Protein AF-A0A956I5A6-F1 (afdb_monomer)

pLDDT: mean 81.08, std 16.79, range [45.69, 98.38]

Nearest PDB structures (foldseek):
  6elu-assembly1_A  TM=2.784E-01  e=5.213E+00  Trypanosoma brucei rhodesiense
  7nyw-assembly1_B  TM=1.294E-01  e=2.466E+00  Photorhabdus thracensis

Structure (mmCIF, N/CA/C/O backbone):
data_AF-A0A956I5A6-F1
#
_entry.id   AF-A0A956I5A6-F1
#
loop_
_atom_site.group_PDB
_atom_site.id
_atom_site.type_symbol
_atom_site.label_atom_id
_atom_site.label_alt_id
_atom_site.label_comp_id
_atom_site.label_asym_id
_atom_site.label_entity_id
_atom_site.label_seq_id
_atom_site.pdbx_PDB_ins_code
_atom_site.Cartn_x
_atom_site.Cartn_y
_atom_site.Cartn_z
_atom_site.occupancy
_atom_site.B_iso_or_equiv
_atom_site.auth_seq_id
_atom_site.auth_comp_id
_atom_site.auth_asym_id
_atom_site.auth_atom_id
_atom_site.pdbx_PDB_model_num
ATOM 1 N N . MET A 1 1 ? 46.117 43.405 17.730 1.00 46.88 1 MET A N 1
ATOM 2 C CA . MET A 1 1 ? 46.077 41.932 17.639 1.00 46.88 1 MET A CA 1
ATOM 3 C C . MET A 1 1 ? 44.653 41.502 17.948 1.00 46.88 1 MET A C 1
ATOM 5 O O . MET A 1 1 ? 44.160 41.957 18.973 1.00 46.88 1 MET A O 1
ATOM 9 N N . PRO A 1 2 ? 43.966 40.756 17.070 1.00 48.44 2 PRO A N 1
ATOM 10 C CA . PRO A 1 2 ? 42.603 40.312 17.329 1.00 48.44 2 PRO A CA 1
ATOM 11 C C . PRO A 1 2 ? 42.625 39.075 18.232 1.00 48.44 2 PRO A C 1
ATOM 13 O O . PRO A 1 2 ? 43.304 38.097 17.931 1.00 48.44 2 PRO A O 1
ATOM 16 N N . THR A 1 3 ? 41.911 39.152 19.351 1.00 51.69 3 THR A N 1
ATOM 17 C CA . THR A 1 3 ? 41.614 38.040 20.259 1.00 51.69 3 THR A CA 1
ATOM 18 C C . THR A 1 3 ? 40.666 37.059 19.575 1.00 51.69 3 THR A C 1
ATOM 20 O O . THR A 1 3 ? 39.616 37.464 19.075 1.00 51.69 3 THR A O 1
ATOM 23 N N . ALA A 1 4 ? 41.065 35.787 19.524 1.00 52.62 4 ALA A N 1
ATOM 24 C CA . ALA A 1 4 ? 40.231 34.688 19.052 1.00 52.62 4 ALA A CA 1
ATOM 25 C C . ALA A 1 4 ? 39.002 34.512 19.971 1.00 52.62 4 ALA A C 1
ATOM 27 O O . ALA A 1 4 ? 39.127 34.755 21.174 1.00 52.62 4 ALA A O 1
ATOM 28 N N . PRO A 1 5 ? 37.829 34.136 19.431 1.00 64.06 5 PRO A N 1
ATOM 29 C CA . PRO A 1 5 ? 36.654 33.841 20.240 1.00 64.06 5 PRO A CA 1
ATOM 30 C C . PRO A 1 5 ? 36.866 32.538 21.022 1.00 64.06 5 PRO A C 1
ATOM 32 O O . PRO A 1 5 ? 37.352 31.555 20.470 1.00 64.06 5 PRO A O 1
ATOM 35 N N . GLU A 1 6 ? 36.530 32.575 22.309 1.00 64.06 6 GLU A N 1
ATOM 36 C CA . GLU A 1 6 ? 36.541 31.432 23.221 1.00 64.06 6 GLU A CA 1
ATOM 37 C C . GLU A 1 6 ? 35.471 30.419 22.784 1.00 64.06 6 GLU A C 1
ATOM 39 O O . GLU A 1 6 ? 34.290 30.759 22.678 1.00 64.06 6 GLU A O 1
ATOM 44 N N . ASP A 1 7 ? 35.905 29.190 22.501 1.00 59.56 7 ASP A N 1
ATOM 45 C CA . ASP A 1 7 ? 35.039 28.043 22.250 1.00 59.56 7 ASP A CA 1
ATOM 46 C C . ASP A 1 7 ? 34.296 27.682 23.551 1.00 59.56 7 ASP A C 1
ATOM 48 O O . ASP A 1 7 ? 34.861 27.112 24.484 1.00 59.56 7 ASP A O 1
ATOM 52 N N . ASP A 1 8 ? 33.020 28.068 23.620 1.00 61.75 8 ASP A N 1
ATOM 53 C CA . ASP A 1 8 ? 32.058 27.696 24.664 1.00 61.75 8 ASP A CA 1
ATOM 54 C C . ASP A 1 8 ? 31.702 26.207 24.486 1.00 61.75 8 ASP A C 1
ATOM 56 O O . ASP A 1 8 ? 30.734 25.853 23.804 1.00 61.75 8 ASP A O 1
ATOM 60 N N . GLU A 1 9 ? 32.539 25.325 25.045 1.00 60.94 9 GLU A N 1
ATOM 61 C CA . GLU A 1 9 ? 32.301 23.882 25.176 1.00 60.94 9 GLU A CA 1
ATOM 62 C C . GLU A 1 9 ? 31.070 23.636 26.061 1.00 60.94 9 GLU A C 1
ATOM 64 O O . GLU A 1 9 ? 31.151 23.337 27.252 1.00 60.94 9 GLU A O 1
ATOM 69 N N . ARG A 1 10 ? 29.880 23.766 25.471 1.00 61.09 10 ARG A N 1
ATOM 70 C CA . ARG A 1 10 ? 28.648 23.270 26.080 1.00 61.09 10 ARG A CA 1
ATOM 71 C C . ARG A 1 10 ? 28.694 21.749 26.072 1.00 61.09 10 ARG A C 1
ATOM 73 O O . ARG A 1 10 ? 28.341 21.129 25.070 1.00 61.09 10 ARG A O 1
ATOM 80 N N . GLU A 1 11 ? 29.110 21.171 27.197 1.00 64.50 11 GLU A N 1
ATOM 81 C CA . GLU A 1 11 ? 28.838 19.778 27.553 1.00 64.50 11 GLU A CA 1
ATOM 82 C C . GLU A 1 11 ? 27.346 19.503 27.318 1.00 64.50 11 GLU A C 1
ATOM 84 O O . GLU A 1 11 ? 26.469 19.954 28.061 1.00 64.50 11 GLU A O 1
ATOM 89 N N . LEU A 1 12 ? 27.045 18.804 26.224 1.00 61.81 12 LEU A N 1
ATOM 90 C CA . LEU A 1 12 ? 25.731 18.233 25.992 1.00 61.81 12 LEU A CA 1
ATOM 91 C C . LEU A 1 12 ? 25.553 17.143 27.049 1.00 61.81 12 LEU A C 1
ATOM 93 O O . LEU A 1 12 ? 26.169 16.084 26.974 1.00 61.81 12 LEU A O 1
ATOM 97 N N . ASP A 1 13 ? 24.745 17.444 28.063 1.00 58.72 13 ASP A N 1
ATOM 98 C CA . ASP A 1 13 ? 24.271 16.505 29.080 1.00 58.72 13 ASP A CA 1
ATOM 99 C C . ASP A 1 13 ? 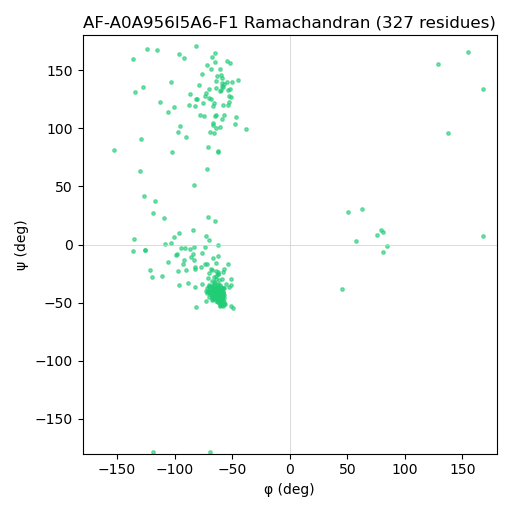23.433 15.400 28.400 1.00 58.72 13 ASP A C 1
ATOM 101 O O . ASP A 1 13 ? 22.201 15.436 28.376 1.00 58.72 13 ASP A O 1
ATOM 105 N N . GLU A 1 14 ? 24.117 14.422 27.795 1.00 66.00 14 GLU A N 1
ATOM 106 C CA . GLU A 1 14 ? 23.555 13.205 27.186 1.00 66.00 14 GLU A CA 1
ATOM 107 C C . GLU A 1 14 ? 23.012 12.215 28.242 1.00 66.00 14 GLU A C 1
ATOM 109 O O . GLU A 1 14 ? 22.559 11.119 27.914 1.00 66.00 14 GLU A O 1
ATOM 114 N N . SER A 1 15 ? 23.029 12.588 29.526 1.00 61.22 15 SER A N 1
ATOM 115 C CA . SER A 1 15 ? 22.773 11.695 30.660 1.00 61.22 15 SER A CA 1
ATOM 116 C C . SER A 1 15 ? 21.370 11.773 31.256 1.00 61.22 15 SER A C 1
ATOM 118 O O . SER A 1 15 ? 21.114 11.094 32.252 1.00 61.22 15 SER A O 1
ATOM 120 N N . ARG A 1 16 ? 20.421 12.522 30.675 1.00 59.50 16 ARG A N 1
ATOM 121 C CA . ARG A 1 16 ? 19.022 12.407 31.120 1.00 59.50 16 ARG A CA 1
ATOM 122 C C . ARG A 1 16 ? 18.427 11.096 30.599 1.00 59.50 16 ARG A C 1
ATOM 124 O O . ARG A 1 16 ? 18.203 10.986 29.393 1.00 59.50 16 ARG A O 1
ATOM 131 N N . PRO A 1 17 ? 18.144 10.100 31.464 1.00 59.88 17 PRO A N 1
ATOM 132 C CA . PRO A 1 17 ? 17.409 8.922 31.038 1.00 59.88 17 PRO A CA 1
ATOM 133 C C . PRO A 1 17 ? 16.073 9.406 30.482 1.00 59.88 17 PRO A C 1
ATOM 135 O O . PRO A 1 17 ? 15.328 10.077 31.194 1.00 59.88 17 PRO A O 1
ATOM 138 N N . ASN A 1 18 ? 15.811 9.112 29.204 1.00 68.00 18 ASN A N 1
ATOM 139 C CA . ASN A 1 18 ? 14.520 9.365 28.574 1.00 68.00 18 ASN A CA 1
ATOM 140 C C . ASN A 1 18 ? 13.437 8.854 29.525 1.00 68.00 18 ASN A C 1
ATOM 142 O O . ASN A 1 18 ? 13.327 7.643 29.743 1.00 68.00 18 ASN A O 1
ATOM 146 N N . GLU A 1 19 ? 12.685 9.777 30.128 1.00 64.94 19 GLU A N 1
ATOM 147 C CA . GLU A 1 19 ? 11.508 9.423 30.907 1.00 64.94 19 GLU A CA 1
ATOM 148 C C . GLU A 1 19 ? 10.642 8.493 30.048 1.00 64.94 19 GLU A C 1
ATOM 150 O O . GLU A 1 19 ? 10.561 8.686 28.828 1.00 64.94 19 GLU A O 1
ATOM 155 N N . PRO A 1 20 ? 10.043 7.446 30.638 1.00 57.81 20 PRO A N 1
ATOM 156 C CA . PRO A 1 20 ? 9.253 6.495 29.878 1.00 57.81 20 PRO A CA 1
ATOM 157 C C . PRO A 1 20 ? 8.114 7.249 29.190 1.00 57.81 20 PRO A C 1
ATOM 159 O O . PRO A 1 20 ? 7.175 7.697 29.845 1.00 57.81 20 PRO A O 1
ATOM 162 N N . SER A 1 21 ? 8.223 7.404 27.866 1.00 79.50 21 SER A N 1
ATOM 163 C CA . SER A 1 21 ? 7.178 7.997 27.037 1.00 79.50 21 SER A CA 1
ATOM 164 C C . SER A 1 21 ? 5.867 7.273 27.325 1.00 79.50 21 SER A C 1
ATOM 166 O O . SER A 1 21 ? 5.860 6.036 27.366 1.00 79.50 21 SER A O 1
ATOM 168 N N . GLU A 1 22 ? 4.778 8.020 27.520 1.00 89.00 22 GLU A N 1
ATOM 169 C CA . GLU A 1 22 ? 3.440 7.448 27.684 1.00 89.00 22 GLU A CA 1
ATOM 170 C C . GLU A 1 22 ? 3.186 6.349 26.633 1.00 89.00 22 GLU A C 1
ATOM 172 O O . GLU A 1 22 ? 3.648 6.463 25.490 1.00 89.00 22 GLU A O 1
ATOM 177 N N . PRO A 1 23 ? 2.499 5.247 26.996 1.00 91.12 23 PRO A N 1
ATOM 178 C CA . PRO A 1 23 ? 2.233 4.184 26.042 1.00 91.12 23 PRO A CA 1
ATOM 179 C C . PRO A 1 23 ? 1.448 4.752 24.849 1.00 91.12 23 PRO A C 1
ATOM 181 O O . PRO A 1 23 ? 0.495 5.507 25.053 1.00 91.12 23 PRO A O 1
ATOM 184 N N . PRO A 1 24 ? 1.805 4.376 23.611 1.00 94.38 24 PRO A N 1
ATOM 185 C CA . PRO A 1 24 ? 1.201 4.966 22.429 1.00 94.38 24 PRO A CA 1
ATOM 186 C C . PRO A 1 24 ? -0.290 4.651 22.357 1.00 94.38 24 PRO A C 1
ATOM 188 O O . PRO A 1 24 ? -0.743 3.535 22.637 1.00 94.38 24 PRO A O 1
ATOM 191 N N . THR A 1 25 ? -1.053 5.645 21.934 1.00 95.56 25 THR A N 1
ATOM 192 C CA . THR A 1 25 ? -2.489 5.553 21.703 1.00 95.56 25 THR A CA 1
ATOM 193 C C . THR A 1 25 ? -2.807 4.644 20.512 1.00 95.56 25 THR A C 1
ATOM 195 O O . THR A 1 25 ? -1.983 4.388 19.633 1.00 95.56 25 THR A O 1
ATOM 198 N N . ALA A 1 26 ? -4.058 4.178 20.434 1.00 95.62 26 ALA A N 1
ATOM 199 C CA . ALA A 1 26 ? -4.528 3.377 19.302 1.00 95.62 26 ALA A CA 1
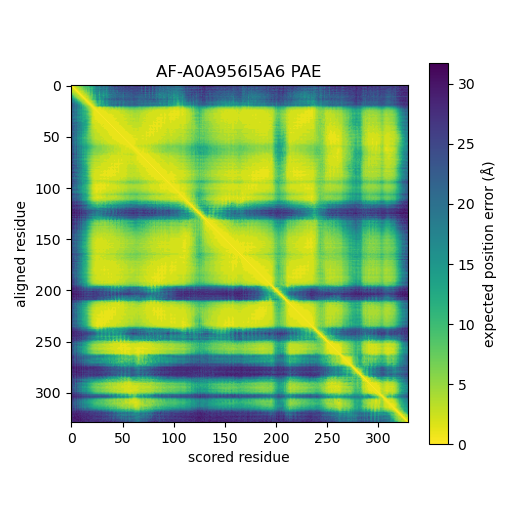ATOM 200 C C . ALA A 1 26 ? -4.360 4.117 17.964 1.00 95.62 26 ALA A C 1
ATOM 202 O O . ALA A 1 26 ? -4.019 3.502 16.956 1.00 95.62 26 ALA A O 1
ATOM 203 N N . LEU A 1 27 ? -4.586 5.435 17.966 1.00 93.94 27 LEU A N 1
ATOM 204 C CA . LEU A 1 27 ? -4.473 6.266 16.774 1.00 93.94 27 LEU A CA 1
ATOM 205 C C . LEU A 1 27 ? -3.023 6.358 16.290 1.00 93.94 27 LEU A C 1
ATOM 207 O O . LEU A 1 27 ? -2.789 6.150 15.106 1.00 93.94 27 LEU A O 1
ATOM 211 N N . GLU A 1 28 ? -2.063 6.588 17.188 1.00 94.31 28 GLU A N 1
ATOM 212 C CA . GLU A 1 28 ? -0.634 6.653 16.840 1.00 94.31 28 GLU A CA 1
ATOM 213 C C . GLU A 1 28 ? -0.124 5.325 16.275 1.00 94.31 28 GLU A C 1
ATOM 215 O O . GLU A 1 28 ? 0.623 5.309 15.297 1.00 94.31 28 GLU A O 1
ATOM 220 N N . LEU A 1 29 ? -0.565 4.197 16.844 1.00 96.50 29 LEU A N 1
ATOM 221 C CA . LEU A 1 29 ? -0.228 2.864 16.337 1.00 96.50 29 LEU A CA 1
ATOM 222 C C . LEU A 1 29 ? -0.746 2.649 14.909 1.00 96.50 29 LEU A C 1
ATOM 224 O O . LEU A 1 29 ? 0.002 2.184 14.050 1.00 96.50 29 LEU A O 1
ATOM 228 N N . ILE A 1 30 ? -2.007 3.013 14.647 1.00 95.88 30 ILE A N 1
ATOM 229 C CA . ILE A 1 30 ? -2.612 2.893 13.313 1.00 95.88 30 ILE A CA 1
ATOM 230 C C . ILE A 1 30 ? -1.928 3.846 12.330 1.00 95.88 30 ILE A C 1
ATOM 232 O O . ILE A 1 30 ? -1.555 3.421 11.243 1.00 95.88 30 ILE A O 1
ATOM 236 N N . GLN A 1 31 ? -1.719 5.108 12.708 1.00 93.88 31 GLN A N 1
ATOM 237 C CA . GLN A 1 31 ? -1.075 6.110 11.856 1.00 93.88 31 GLN A CA 1
ATOM 238 C C . GLN A 1 31 ? 0.348 5.710 11.483 1.00 93.88 31 GLN A C 1
ATOM 240 O O . GLN A 1 31 ? 0.726 5.836 10.323 1.00 93.88 31 GLN A O 1
ATOM 245 N N . ARG A 1 32 ? 1.124 5.174 12.428 1.00 95.31 32 ARG A N 1
ATOM 246 C CA . ARG A 1 32 ? 2.460 4.655 12.131 1.00 95.31 32 ARG A CA 1
ATOM 247 C C . ARG A 1 32 ? 2.410 3.523 11.105 1.00 95.31 32 ARG A C 1
ATOM 249 O O . ARG A 1 32 ? 3.165 3.557 10.140 1.00 95.31 32 ARG A O 1
ATOM 256 N N . ALA A 1 33 ? 1.501 2.563 11.278 1.00 96.50 33 ALA A N 1
ATOM 257 C CA . ALA A 1 33 ? 1.332 1.475 10.317 1.00 96.50 33 ALA A CA 1
ATOM 258 C C . ALA A 1 33 ? 0.898 1.983 8.930 1.00 96.50 33 ALA A C 1
ATOM 260 O O . ALA A 1 33 ? 1.368 1.460 7.922 1.00 96.50 33 ALA A O 1
ATOM 261 N N . GLN A 1 34 ? 0.046 3.014 8.878 1.00 95.00 34 GLN A N 1
ATOM 262 C CA . GLN A 1 34 ? -0.358 3.670 7.631 1.00 95.00 34 GLN A CA 1
ATOM 263 C C . GLN A 1 34 ? 0.819 4.362 6.943 1.00 95.00 34 GLN A C 1
ATOM 265 O O . GLN A 1 34 ? 1.012 4.143 5.758 1.00 95.00 34 GLN A O 1
ATOM 270 N N . LEU A 1 35 ? 1.647 5.114 7.673 1.00 93.81 35 LEU A N 1
ATOM 271 C CA . LEU A 1 35 ? 2.830 5.776 7.107 1.00 93.81 35 LEU A CA 1
ATOM 272 C C . LEU A 1 35 ? 3.824 4.771 6.505 1.00 93.81 35 LEU A C 1
ATOM 274 O O . LEU A 1 35 ? 4.374 5.000 5.429 1.00 93.81 35 LEU A O 1
ATOM 278 N N . GLU A 1 36 ? 4.042 3.642 7.183 1.00 95.38 36 GLU A N 1
ATOM 279 C CA . GLU A 1 36 ? 4.888 2.560 6.667 1.00 95.38 36 GLU A CA 1
ATOM 280 C C . GLU A 1 36 ? 4.287 1.938 5.388 1.00 95.38 36 GLU A C 1
ATOM 282 O O . GLU A 1 36 ? 5.005 1.711 4.408 1.00 95.38 36 GLU A O 1
ATOM 287 N N . LEU A 1 37 ? 2.964 1.728 5.361 1.00 95.88 37 LEU A N 1
ATOM 288 C CA . LEU A 1 37 ? 2.240 1.227 4.191 1.00 95.88 37 LEU A CA 1
ATOM 289 C C . LEU A 1 37 ? 2.217 2.233 3.030 1.00 95.88 37 LEU A C 1
ATOM 291 O O . LEU A 1 37 ? 2.352 1.831 1.875 1.00 95.88 37 LEU A O 1
ATOM 295 N N . ASP A 1 38 ? 2.111 3.530 3.301 1.00 93.06 38 ASP A N 1
ATOM 296 C CA . ASP A 1 38 ? 2.145 4.581 2.283 1.00 93.06 38 ASP A CA 1
ATOM 297 C C . ASP A 1 38 ? 3.494 4.586 1.551 1.00 93.06 38 ASP A C 1
ATOM 299 O O . ASP A 1 38 ? 3.539 4.705 0.327 1.00 93.06 38 ASP A O 1
ATOM 303 N N . GLY A 1 39 ? 4.599 4.325 2.260 1.00 92.62 39 GLY A N 1
ATOM 304 C CA . GLY A 1 39 ? 5.911 4.127 1.638 1.00 92.62 39 GLY A CA 1
ATOM 305 C C . GLY A 1 39 ? 5.994 2.889 0.729 1.00 92.62 39 GLY A C 1
ATOM 306 O O . GLY A 1 39 ? 6.759 2.870 -0.239 1.00 92.62 39 GLY A O 1
ATOM 307 N N . ILE A 1 40 ? 5.219 1.836 1.006 1.00 95.12 40 ILE A N 1
ATOM 308 C CA . ILE A 1 40 ? 5.072 0.667 0.118 1.00 95.12 40 ILE A CA 1
ATOM 309 C C . ILE A 1 40 ? 4.234 1.052 -1.107 1.00 95.12 40 ILE A C 1
ATOM 311 O O . ILE A 1 40 ? 4.665 0.823 -2.237 1.00 95.12 40 ILE A O 1
ATOM 315 N N . ARG A 1 41 ? 3.083 1.697 -0.897 1.00 94.12 41 ARG A N 1
ATOM 316 C CA . ARG A 1 41 ? 2.176 2.129 -1.969 1.00 94.12 41 ARG A CA 1
ATOM 317 C C . ARG A 1 41 ? 2.849 3.085 -2.942 1.00 94.12 41 ARG A C 1
ATOM 319 O O . ARG A 1 41 ? 2.789 2.849 -4.139 1.00 94.12 41 ARG A O 1
ATOM 326 N N . HIS A 1 42 ? 3.561 4.092 -2.444 1.00 91.00 42 HIS A N 1
ATOM 327 C CA . HIS A 1 42 ? 4.267 5.060 -3.283 1.00 91.00 42 HIS A CA 1
ATOM 328 C C . HIS A 1 42 ? 5.278 4.385 -4.223 1.00 91.00 42 HIS A C 1
ATOM 330 O O . HIS A 1 42 ? 5.324 4.678 -5.417 1.00 91.00 42 HIS A O 1
ATOM 336 N N . ARG A 1 43 ? 6.046 3.415 -3.709 1.00 93.56 43 ARG A N 1
ATOM 337 C CA . ARG A 1 43 ? 6.973 2.615 -4.525 1.00 93.56 43 ARG A CA 1
ATOM 338 C C . ARG A 1 43 ? 6.240 1.736 -5.539 1.00 93.56 43 ARG A C 1
ATOM 340 O O . ARG A 1 43 ? 6.690 1.636 -6.676 1.00 93.56 43 ARG A O 1
ATOM 347 N N . CYS A 1 44 ? 5.112 1.141 -5.152 1.00 94.00 44 CYS A N 1
ATOM 348 C CA . CYS A 1 44 ? 4.260 0.373 -6.061 1.00 94.00 44 CYS A CA 1
ATOM 349 C C . CYS A 1 44 ? 3.739 1.247 -7.210 1.00 94.00 44 CYS A C 1
ATOM 351 O O . CYS A 1 44 ? 3.889 0.879 -8.370 1.00 94.00 44 CYS A O 1
ATOM 353 N N . THR A 1 45 ? 3.223 2.440 -6.906 1.00 91.81 45 THR A N 1
ATOM 354 C CA . THR A 1 45 ? 2.745 3.421 -7.889 1.00 91.81 45 THR A CA 1
ATOM 355 C C . THR A 1 45 ? 3.854 3.864 -8.846 1.00 91.81 45 THR A C 1
ATOM 357 O O . THR A 1 45 ? 3.628 3.934 -10.053 1.00 91.81 45 THR A O 1
ATOM 360 N N . ALA A 1 46 ? 5.067 4.119 -8.344 1.00 91.81 46 ALA A N 1
ATOM 361 C CA . ALA A 1 46 ? 6.210 4.477 -9.185 1.00 91.81 46 ALA A CA 1
ATOM 362 C C . ALA A 1 46 ? 6.600 3.343 -10.153 1.00 91.81 46 ALA A C 1
ATOM 364 O O . ALA A 1 46 ? 6.790 3.581 -11.346 1.00 91.81 46 ALA A O 1
ATOM 365 N N . LEU A 1 47 ? 6.664 2.101 -9.663 1.00 94.69 47 LEU A N 1
ATOM 366 C CA . LEU A 1 47 ? 6.973 0.930 -10.488 1.00 94.69 47 LEU A CA 1
ATOM 367 C C . LEU A 1 47 ? 5.862 0.618 -11.500 1.00 94.69 47 LEU A C 1
ATOM 369 O O . LEU A 1 47 ? 6.157 0.287 -12.647 1.00 94.69 47 LEU A O 1
ATOM 373 N N . ALA A 1 48 ? 4.595 0.766 -11.109 1.00 93.38 48 ALA A N 1
ATOM 374 C CA . ALA A 1 48 ? 3.454 0.596 -12.002 1.00 93.38 48 ALA A CA 1
ATOM 375 C C . ALA A 1 48 ? 3.462 1.645 -13.123 1.00 93.38 48 ALA A C 1
ATOM 377 O O . ALA A 1 48 ? 3.233 1.304 -14.282 1.00 93.38 48 ALA A O 1
ATOM 378 N N . ALA A 1 49 ? 3.798 2.902 -12.810 1.00 93.31 49 ALA A N 1
ATOM 379 C CA . ALA A 1 49 ? 3.957 3.952 -13.813 1.00 93.31 49 ALA A CA 1
ATOM 380 C C . ALA A 1 49 ? 5.092 3.633 -14.797 1.00 93.31 49 ALA A C 1
ATOM 382 O O . ALA A 1 49 ? 4.898 3.754 -16.005 1.00 93.31 49 ALA A O 1
ATOM 383 N N . PHE A 1 50 ? 6.241 3.163 -14.300 1.00 95.00 50 PHE A N 1
ATOM 384 C CA . PHE A 1 50 ? 7.346 2.703 -15.143 1.00 95.00 50 PHE A CA 1
ATOM 385 C C . PHE A 1 50 ? 6.931 1.539 -16.055 1.00 95.00 50 PHE A C 1
ATOM 387 O O . PHE A 1 50 ? 7.167 1.590 -17.260 1.00 95.00 50 PHE A O 1
ATOM 394 N N . GLN A 1 51 ? 6.265 0.512 -15.516 1.00 94.88 51 GLN A N 1
ATOM 395 C CA . GLN A 1 51 ? 5.807 -0.636 -16.303 1.00 94.88 51 GLN A CA 1
ATOM 396 C C . GLN A 1 51 ? 4.765 -0.233 -17.354 1.00 94.88 51 GLN A C 1
ATOM 398 O O . GLN A 1 51 ? 4.834 -0.697 -18.496 1.00 94.88 51 GLN A O 1
ATOM 403 N N . ALA A 1 52 ? 3.806 0.621 -16.989 1.00 94.31 52 ALA A N 1
ATOM 404 C CA . ALA A 1 52 ? 2.787 1.121 -17.904 1.00 94.31 52 ALA A CA 1
ATOM 405 C C . ALA A 1 52 ? 3.424 1.904 -19.057 1.00 94.31 52 ALA A C 1
ATOM 407 O O . ALA A 1 52 ? 3.073 1.692 -20.216 1.00 94.31 52 ALA A O 1
ATOM 408 N N . GLU A 1 53 ? 4.406 2.747 -18.750 1.00 95.50 53 GLU A N 1
ATOM 409 C CA . GLU A 1 53 ? 5.112 3.545 -19.742 1.00 95.50 53 GLU A CA 1
ATOM 410 C C . GLU A 1 53 ? 5.993 2.689 -20.659 1.00 95.50 53 GLU A C 1
ATOM 412 O O . GLU A 1 53 ? 5.937 2.827 -21.880 1.00 95.50 53 GLU A O 1
ATOM 417 N N . LEU A 1 54 ? 6.718 1.720 -20.096 1.00 95.31 54 LEU A N 1
ATOM 418 C CA . LEU A 1 54 ? 7.489 0.751 -20.871 1.00 95.31 54 LEU A CA 1
ATOM 419 C C . LEU A 1 54 ? 6.580 -0.052 -21.808 1.00 95.31 54 LEU A C 1
ATOM 421 O O . LEU A 1 54 ? 6.913 -0.255 -22.975 1.00 95.31 54 LEU A O 1
ATOM 425 N N . THR A 1 55 ? 5.412 -0.476 -21.320 1.00 95.25 55 THR A N 1
ATOM 426 C CA . THR A 1 55 ? 4.412 -1.205 -22.113 1.00 95.25 55 THR A CA 1
ATOM 427 C C . THR A 1 55 ? 3.833 -0.328 -23.217 1.00 95.25 55 THR A C 1
ATOM 429 O O . THR A 1 55 ? 3.663 -0.797 -24.338 1.00 95.25 55 THR A O 1
ATOM 432 N N . ARG A 1 56 ? 3.565 0.952 -22.938 1.00 95.12 56 ARG A N 1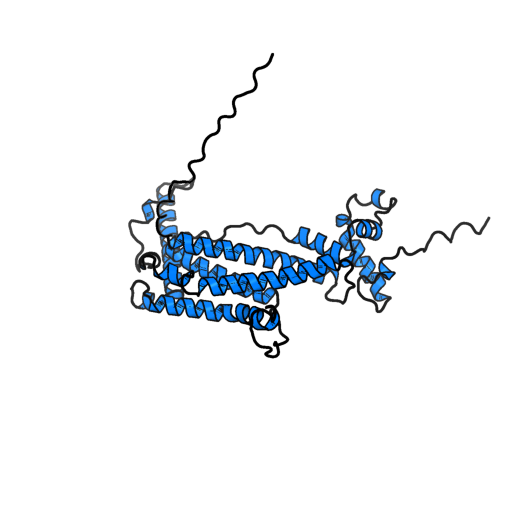
ATOM 433 C CA . ARG A 1 56 ? 3.059 1.917 -23.921 1.00 95.12 56 ARG A CA 1
ATOM 434 C C . ARG A 1 56 ? 4.057 2.117 -25.063 1.00 95.12 56 ARG A C 1
ATOM 436 O O . ARG A 1 56 ? 3.683 1.997 -26.227 1.00 95.12 56 ARG A O 1
ATOM 443 N N . CYS A 1 57 ? 5.321 2.363 -24.726 1.00 93.69 57 CYS A N 1
ATOM 444 C CA . CYS A 1 57 ? 6.403 2.595 -25.681 1.00 93.69 57 CYS A CA 1
ATOM 445 C C . CYS A 1 57 ? 6.742 1.345 -26.512 1.00 93.69 57 CYS A C 1
ATOM 447 O O . CYS A 1 57 ? 6.865 1.427 -27.735 1.00 93.69 57 CYS A O 1
ATOM 449 N N . SER A 1 58 ? 6.847 0.184 -25.856 1.00 93.25 58 SER A N 1
ATOM 450 C CA . SER A 1 58 ? 7.170 -1.105 -26.490 1.00 93.25 58 SER A CA 1
ATOM 451 C C . SER A 1 58 ? 5.960 -1.821 -27.092 1.00 93.25 58 SER A C 1
ATOM 453 O O . SER A 1 58 ? 6.133 -2.824 -27.777 1.00 93.25 58 SER A O 1
ATOM 455 N N . ARG A 1 59 ? 4.735 -1.338 -26.861 1.00 93.44 59 ARG A N 1
ATOM 456 C CA . ARG A 1 59 ? 3.477 -1.997 -27.257 1.00 93.44 59 ARG A CA 1
ATOM 457 C C . ARG A 1 59 ? 3.408 -3.472 -26.812 1.00 93.44 59 ARG A C 1
ATOM 459 O O . ARG A 1 59 ? 2.749 -4.281 -27.456 1.00 93.44 59 ARG A O 1
ATOM 466 N N . GLY A 1 60 ? 4.094 -3.812 -25.715 1.00 91.56 60 GLY A N 1
ATOM 467 C CA . GLY A 1 60 ? 4.209 -5.175 -25.179 1.00 91.56 60 GLY A CA 1
ATOM 468 C C . GLY A 1 60 ? 5.168 -6.099 -25.942 1.00 91.56 60 GLY A C 1
ATOM 469 O O . GLY A 1 60 ? 5.209 -7.295 -25.666 1.00 91.56 60 GLY A O 1
ATOM 470 N N . GLU A 1 61 ? 5.931 -5.575 -26.897 1.00 91.75 61 GLU A N 1
ATOM 471 C CA . GLU A 1 61 ? 6.829 -6.358 -27.741 1.00 91.75 61 GLU A CA 1
ATOM 472 C C . GLU A 1 61 ? 8.257 -6.463 -27.176 1.00 91.75 61 GLU A C 1
ATOM 474 O O . GLU A 1 61 ? 8.678 -5.613 -26.386 1.00 91.75 61 GLU A O 1
ATOM 479 N N . PRO A 1 62 ? 9.053 -7.458 -27.619 1.00 91.19 62 PRO A N 1
ATOM 480 C CA . PRO A 1 62 ? 10.453 -7.573 -27.227 1.00 91.19 62 PRO A CA 1
ATOM 481 C C . PRO A 1 62 ? 11.281 -6.337 -27.605 1.00 91.19 62 PRO A C 1
ATOM 483 O O . PRO A 1 62 ? 11.180 -5.806 -28.716 1.00 91.19 62 PRO A O 1
ATOM 486 N N . PHE A 1 63 ? 12.163 -5.927 -26.696 1.00 92.69 63 PHE A N 1
ATOM 487 C CA . PHE A 1 63 ? 13.077 -4.798 -26.856 1.00 92.69 63 PHE A CA 1
ATOM 488 C C . PHE A 1 63 ? 14.481 -5.167 -26.352 1.00 92.69 63 PHE A C 1
ATOM 490 O O . PHE A 1 63 ? 14.666 -6.113 -25.586 1.00 92.69 63 PHE A O 1
ATOM 497 N N . THR A 1 64 ? 15.485 -4.425 -26.802 1.00 90.50 64 THR A N 1
ATOM 498 C CA . THR A 1 64 ? 16.870 -4.495 -26.340 1.00 90.50 64 THR A CA 1
ATOM 499 C C . THR A 1 64 ? 17.055 -3.590 -25.122 1.00 90.50 64 THR A C 1
ATOM 501 O O . THR A 1 64 ? 16.699 -2.413 -25.141 1.00 90.50 64 THR A O 1
ATOM 504 N N . ILE A 1 65 ? 17.639 -4.123 -24.052 1.00 90.88 65 ILE A N 1
ATOM 505 C CA . ILE A 1 65 ? 17.991 -3.341 -22.863 1.00 90.88 65 ILE A CA 1
ATOM 506 C C . ILE A 1 65 ? 19.271 -2.560 -23.169 1.00 90.88 65 ILE A C 1
ATOM 508 O O . ILE A 1 65 ? 20.339 -3.150 -23.317 1.00 90.88 65 ILE A O 1
ATOM 512 N N . MET A 1 66 ? 19.170 -1.233 -23.273 1.00 89.38 66 MET A N 1
ATOM 513 C CA . MET A 1 66 ? 20.318 -0.369 -23.581 1.00 89.38 66 MET A CA 1
ATOM 514 C C . MET A 1 66 ? 21.015 0.157 -22.322 1.00 89.38 66 MET A C 1
ATOM 516 O O . MET A 1 66 ? 22.153 0.617 -22.399 1.00 89.38 66 MET A O 1
ATOM 520 N N . ASN A 1 67 ? 20.345 0.086 -21.169 1.00 88.00 67 ASN A N 1
ATOM 521 C CA . ASN A 1 67 ? 20.901 0.413 -19.860 1.00 88.00 67 ASN A CA 1
ATOM 522 C C . ASN A 1 67 ? 20.628 -0.725 -18.866 1.00 88.00 67 ASN A C 1
ATOM 524 O O . ASN A 1 67 ? 19.593 -0.758 -18.199 1.00 88.00 67 ASN A O 1
ATOM 528 N N . ASP A 1 68 ? 21.574 -1.660 -18.784 1.00 87.94 68 ASP A N 1
ATOM 529 C CA . ASP A 1 68 ? 21.483 -2.847 -17.924 1.00 87.94 68 ASP A CA 1
ATOM 530 C C . ASP A 1 68 ? 21.470 -2.504 -16.424 1.00 87.94 68 ASP A C 1
ATOM 532 O O . ASP A 1 68 ? 20.771 -3.137 -15.633 1.00 87.94 68 ASP A O 1
ATOM 536 N N . LEU A 1 69 ? 22.170 -1.432 -16.033 1.00 88.56 69 LEU A N 1
ATOM 537 C CA . LEU A 1 69 ? 22.173 -0.951 -14.651 1.00 88.56 69 LEU A CA 1
ATOM 538 C C . LEU A 1 69 ? 20.774 -0.493 -14.222 1.00 88.56 69 LEU A C 1
ATOM 540 O O . LEU A 1 69 ? 20.307 -0.861 -13.143 1.00 88.56 69 LEU A O 1
ATOM 544 N N . LEU A 1 70 ? 20.094 0.293 -15.062 1.00 88.56 70 LEU A N 1
ATOM 545 C CA . LEU A 1 70 ? 18.732 0.736 -14.777 1.00 88.56 70 LEU A CA 1
ATOM 546 C C . LEU A 1 70 ? 17.758 -0.445 -14.759 1.00 88.56 70 LEU A C 1
ATOM 548 O O . LEU A 1 70 ? 16.927 -0.527 -13.858 1.00 88.56 70 LEU A O 1
ATOM 552 N N . TRP A 1 71 ? 17.881 -1.375 -15.709 1.00 91.31 71 TRP A N 1
ATOM 553 C CA . TRP A 1 71 ? 17.059 -2.586 -15.741 1.00 91.31 71 TRP A CA 1
ATOM 554 C C . TRP A 1 71 ? 17.184 -3.402 -14.450 1.00 91.31 71 TRP A C 1
ATOM 556 O O . TRP A 1 71 ? 16.177 -3.694 -13.803 1.00 91.31 71 TRP A O 1
ATOM 566 N N . THR A 1 72 ? 18.419 -3.688 -14.034 1.00 87.81 72 THR A N 1
ATOM 567 C CA . THR A 1 72 ? 18.719 -4.396 -12.783 1.00 87.81 72 THR A CA 1
ATOM 568 C C . THR A 1 72 ? 18.158 -3.640 -11.580 1.00 87.81 72 THR A C 1
ATOM 570 O O . THR A 1 72 ? 17.466 -4.227 -10.755 1.00 87.81 72 THR A O 1
ATOM 573 N N . THR A 1 73 ? 18.335 -2.315 -11.535 1.00 90.75 73 THR A N 1
ATOM 574 C CA . THR A 1 73 ? 17.787 -1.466 -10.464 1.00 90.75 73 THR A CA 1
ATOM 575 C C . THR A 1 73 ? 16.258 -1.554 -10.379 1.00 90.75 73 THR A C 1
ATOM 577 O O . THR A 1 73 ? 15.707 -1.564 -9.280 1.00 90.75 73 THR A O 1
ATOM 580 N N . MET A 1 74 ? 15.549 -1.626 -11.511 1.00 92.06 74 MET A N 1
ATOM 581 C CA . MET A 1 74 ? 14.085 -1.756 -11.526 1.00 92.06 74 MET A CA 1
ATOM 582 C C . MET A 1 74 ? 13.618 -3.145 -11.074 1.00 92.06 74 MET A C 1
ATOM 584 O O . MET A 1 74 ? 12.624 -3.243 -10.350 1.00 92.06 74 MET A O 1
ATOM 588 N N . ILE A 1 75 ? 14.341 -4.208 -11.446 1.00 90.38 75 ILE A N 1
ATOM 589 C CA . ILE A 1 75 ? 14.086 -5.566 -10.939 1.00 90.38 75 ILE A CA 1
ATOM 590 C C . ILE A 1 75 ? 14.294 -5.606 -9.422 1.00 90.38 75 ILE A C 1
ATOM 592 O O . ILE A 1 75 ? 13.392 -6.027 -8.695 1.00 90.38 75 ILE A O 1
ATOM 596 N N . ASP A 1 76 ? 15.426 -5.091 -8.942 1.00 89.94 76 ASP A N 1
ATOM 597 C CA . ASP A 1 76 ? 15.751 -5.043 -7.517 1.00 89.94 76 ASP A CA 1
ATOM 598 C C . ASP A 1 76 ? 14.721 -4.215 -6.745 1.00 89.94 76 ASP A C 1
ATOM 600 O O . ASP A 1 76 ? 14.249 -4.633 -5.690 1.00 89.94 76 ASP A O 1
ATOM 604 N N . ALA A 1 77 ? 14.303 -3.063 -7.278 1.00 92.75 77 ALA A N 1
ATOM 605 C CA . ALA A 1 77 ? 13.278 -2.227 -6.660 1.00 92.75 77 ALA A CA 1
ATOM 606 C C . ALA A 1 77 ? 11.933 -2.959 -6.531 1.00 92.75 77 ALA A C 1
ATOM 608 O O . ALA A 1 77 ? 11.279 -2.858 -5.488 1.00 92.75 77 ALA A O 1
ATOM 609 N N . ARG A 1 78 ? 11.530 -3.723 -7.555 1.00 92.75 78 ARG A N 1
ATOM 610 C CA . ARG A 1 78 ? 10.319 -4.556 -7.526 1.00 92.75 78 ARG A CA 1
ATOM 611 C C . ARG A 1 78 ? 10.422 -5.659 -6.476 1.00 92.75 78 ARG A C 1
ATOM 613 O O . ARG A 1 78 ? 9.468 -5.893 -5.736 1.00 92.75 78 ARG A O 1
ATOM 620 N N . ASP A 1 79 ? 11.559 -6.335 -6.394 1.00 90.88 79 ASP A N 1
ATOM 621 C CA . ASP A 1 79 ? 11.733 -7.443 -5.458 1.00 90.88 79 ASP A CA 1
ATOM 622 C C . ASP A 1 79 ? 11.852 -6.935 -4.012 1.00 90.88 79 ASP A C 1
ATOM 624 O O . ASP A 1 79 ? 11.196 -7.463 -3.111 1.00 90.88 79 ASP A O 1
ATOM 628 N N . MET A 1 80 ? 12.559 -5.823 -3.798 1.00 93.19 80 MET A N 1
ATOM 629 C CA . MET A 1 80 ? 12.647 -5.137 -2.507 1.00 93.19 80 MET A CA 1
ATOM 630 C C . MET A 1 80 ? 11.316 -4.534 -2.048 1.00 93.19 80 MET A C 1
ATOM 632 O O . MET A 1 80 ? 11.051 -4.489 -0.844 1.00 93.19 80 MET A O 1
ATOM 636 N N . LEU A 1 81 ? 10.452 -4.082 -2.967 1.00 94.75 81 LEU A N 1
ATOM 637 C CA . LEU A 1 81 ? 9.084 -3.676 -2.633 1.00 94.75 81 LEU A CA 1
ATOM 638 C C . LEU A 1 81 ? 8.345 -4.826 -1.943 1.00 94.75 81 LEU A C 1
ATOM 640 O O . LEU A 1 81 ? 7.798 -4.635 -0.855 1.00 94.75 81 LEU A O 1
ATOM 644 N N . LEU A 1 82 ? 8.372 -6.014 -2.547 1.00 94.88 82 LEU A N 1
ATOM 645 C CA . LEU A 1 82 ? 7.664 -7.169 -2.015 1.00 94.88 82 LEU A CA 1
ATOM 646 C C . LEU A 1 82 ? 8.290 -7.683 -0.713 1.00 94.88 82 LEU A C 1
ATOM 648 O O . LEU A 1 82 ? 7.564 -8.007 0.226 1.00 94.88 82 LEU A O 1
ATOM 652 N N . VAL A 1 83 ? 9.622 -7.678 -0.604 1.00 93.00 83 VAL A N 1
ATOM 653 C CA . VAL A 1 83 ? 10.317 -8.004 0.653 1.00 93.00 83 VAL A CA 1
ATOM 654 C C . VAL A 1 83 ? 9.893 -7.057 1.777 1.00 93.00 83 VAL A C 1
ATOM 656 O O . VAL A 1 83 ? 9.553 -7.519 2.865 1.00 93.00 83 VAL A O 1
ATOM 659 N N . HIS A 1 84 ? 9.862 -5.745 1.527 1.00 95.81 84 HIS A N 1
ATOM 660 C CA . HIS A 1 84 ? 9.432 -4.771 2.534 1.00 95.81 84 HIS A CA 1
ATOM 661 C C . HIS A 1 84 ? 7.954 -4.932 2.894 1.00 95.81 84 HIS A C 1
ATOM 663 O O . HIS A 1 84 ? 7.607 -4.813 4.066 1.00 95.81 84 HIS A O 1
ATOM 669 N N . PHE A 1 85 ? 7.089 -5.224 1.919 1.00 97.81 85 PHE A N 1
ATOM 670 C CA . PHE A 1 85 ? 5.672 -5.430 2.197 1.00 97.81 85 PHE A CA 1
ATOM 671 C C . PHE A 1 85 ? 5.435 -6.700 3.021 1.00 97.81 85 PHE A C 1
ATOM 673 O O . PHE A 1 85 ? 4.743 -6.653 4.035 1.00 97.81 85 PHE A O 1
ATOM 680 N N . SER A 1 86 ? 6.091 -7.806 2.667 1.00 97.06 86 SER A N 1
ATOM 681 C CA . SER A 1 86 ? 6.078 -9.040 3.457 1.00 97.06 86 SER A CA 1
ATOM 682 C C . SER A 1 86 ? 6.577 -8.807 4.886 1.00 97.06 86 SER A C 1
ATOM 684 O O . SER A 1 86 ? 5.910 -9.223 5.833 1.00 97.06 86 SER A O 1
ATOM 686 N N . GLN A 1 87 ? 7.693 -8.091 5.064 1.00 96.50 87 GLN A N 1
ATOM 687 C CA . GLN A 1 87 ? 8.209 -7.771 6.395 1.00 96.50 87 GLN A CA 1
ATOM 688 C C . GLN A 1 87 ? 7.224 -6.916 7.200 1.00 96.50 87 GLN A C 1
ATOM 690 O O . GLN A 1 87 ? 7.053 -7.147 8.392 1.00 96.50 87 GLN A O 1
ATOM 695 N N . TRP A 1 88 ? 6.560 -5.948 6.567 1.00 98.19 88 TRP A N 1
ATOM 696 C CA . TRP A 1 88 ? 5.537 -5.129 7.216 1.00 98.19 88 TRP A CA 1
ATOM 697 C C . TRP A 1 88 ? 4.338 -5.970 7.688 1.00 98.19 88 TRP A C 1
ATOM 699 O O . TRP A 1 88 ? 3.906 -5.821 8.831 1.00 98.19 88 TRP A O 1
ATOM 709 N N . ILE A 1 89 ? 3.857 -6.908 6.859 1.00 98.25 89 ILE A N 1
ATOM 710 C CA . ILE A 1 89 ? 2.773 -7.846 7.214 1.00 98.25 89 ILE A CA 1
ATOM 711 C C . ILE A 1 89 ? 3.174 -8.686 8.431 1.00 98.25 89 ILE A C 1
ATOM 713 O O . ILE A 1 89 ? 2.442 -8.737 9.420 1.00 98.25 89 ILE A O 1
ATOM 717 N N . VAL A 1 90 ? 4.358 -9.301 8.379 1.00 97.31 90 VAL A N 1
ATOM 718 C CA . VAL A 1 90 ? 4.888 -10.145 9.457 1.00 97.31 90 VAL A CA 1
ATOM 719 C C . VAL A 1 90 ? 5.007 -9.342 10.753 1.00 97.31 90 VAL A C 1
ATOM 721 O O . VAL A 1 90 ? 4.401 -9.719 11.757 1.00 97.31 90 VAL A O 1
ATOM 724 N N . SER A 1 91 ? 5.657 -8.175 10.711 1.00 96.62 91 SER A N 1
ATOM 725 C CA . SER A 1 91 ? 5.800 -7.269 11.859 1.00 96.62 91 SER A CA 1
ATOM 726 C C . SER A 1 91 ? 4.457 -6.803 12.436 1.00 96.62 91 SER A C 1
ATOM 728 O O . SER A 1 91 ? 4.364 -6.523 13.632 1.00 96.62 91 SER A O 1
ATOM 730 N N . ALA A 1 92 ? 3.396 -6.702 11.628 1.00 97.75 92 ALA A N 1
ATOM 731 C CA . ALA A 1 92 ? 2.066 -6.354 12.123 1.00 97.75 92 ALA A CA 1
ATOM 732 C C . ALA A 1 92 ? 1.443 -7.486 12.963 1.00 97.75 92 ALA A C 1
ATOM 734 O O . ALA A 1 92 ? 0.752 -7.203 13.948 1.00 97.75 92 ALA A O 1
ATOM 735 N N . THR A 1 93 ? 1.705 -8.743 12.593 1.00 97.56 93 THR A N 1
ATOM 736 C CA . THR A 1 93 ? 1.102 -9.953 13.188 1.00 97.56 93 THR A CA 1
ATOM 737 C C . THR A 1 93 ? 1.950 -10.638 14.267 1.00 97.56 93 THR A C 1
ATOM 739 O O . THR A 1 93 ? 1.415 -11.346 15.119 1.00 97.56 93 THR A O 1
ATOM 742 N N . GLU A 1 94 ? 3.264 -10.423 14.278 1.00 95.69 94 GLU A N 1
ATOM 743 C CA . GLU A 1 94 ? 4.178 -11.067 15.225 1.00 95.69 94 GLU A CA 1
ATOM 744 C C . GLU A 1 94 ? 3.941 -10.656 16.696 1.00 95.69 94 GLU A C 1
ATOM 746 O O . GLU A 1 94 ? 3.267 -9.659 16.993 1.00 95.69 94 GLU A O 1
ATOM 751 N N . PRO A 1 95 ? 4.494 -11.407 17.671 1.00 95.69 95 PRO A N 1
ATOM 752 C CA . PRO A 1 95 ? 4.499 -10.992 19.070 1.00 95.69 95 PRO A CA 1
ATOM 753 C C . PRO A 1 95 ? 5.085 -9.582 19.243 1.00 95.69 95 PRO A C 1
ATOM 755 O O . PRO A 1 95 ? 6.215 -9.311 18.858 1.00 95.69 95 PRO A O 1
ATOM 758 N N . GLY A 1 96 ? 4.309 -8.672 19.838 1.00 94.00 96 GLY A N 1
ATOM 759 C CA . GLY A 1 96 ? 4.693 -7.259 19.969 1.00 94.00 96 GLY A CA 1
ATOM 760 C C . GLY A 1 96 ? 4.378 -6.392 18.741 1.00 94.00 96 GLY A C 1
ATOM 761 O O . GLY A 1 96 ? 4.585 -5.181 18.794 1.00 94.00 96 GLY A O 1
ATOM 762 N N . GLY A 1 97 ? 3.823 -6.980 17.681 1.00 96.44 97 GLY A N 1
ATOM 763 C CA . GLY A 1 97 ? 3.366 -6.292 16.479 1.00 96.44 97 GLY A CA 1
ATOM 764 C C . GLY A 1 97 ? 2.126 -5.419 16.680 1.00 96.44 97 GLY A C 1
ATOM 765 O O . GLY A 1 97 ? 1.577 -5.303 17.784 1.00 96.44 97 GLY A O 1
ATOM 766 N N . LEU A 1 98 ? 1.669 -4.804 15.586 1.00 97.31 98 LEU A N 1
ATOM 767 C CA . LEU A 1 98 ? 0.527 -3.883 15.561 1.00 97.31 98 LEU A CA 1
ATOM 768 C C . LEU A 1 98 ? -0.698 -4.461 16.281 1.00 97.31 98 LEU A C 1
ATOM 770 O O . LEU A 1 98 ? -1.198 -3.833 17.212 1.00 97.31 98 LEU A O 1
ATOM 774 N N . PHE A 1 99 ? -1.159 -5.658 15.908 1.00 97.69 99 PHE A N 1
ATOM 775 C CA . PHE A 1 99 ? -2.378 -6.245 16.483 1.00 97.69 99 PHE A CA 1
ATOM 776 C C . PHE A 1 99 ? -2.246 -6.519 17.982 1.00 97.69 99 PHE A C 1
ATOM 778 O O . PHE A 1 99 ? -3.161 -6.229 18.758 1.00 97.69 99 PHE A O 1
ATOM 785 N N . LYS A 1 100 ? -1.079 -6.999 18.430 1.00 97.06 100 LYS A N 1
ATOM 786 C CA . LYS A 1 100 ? -0.826 -7.250 19.855 1.00 97.06 100 LYS A CA 1
ATOM 787 C C . LYS A 1 100 ? -0.819 -5.954 20.662 1.00 97.06 100 LYS A C 1
ATOM 789 O O . LYS A 1 100 ? -1.362 -5.940 21.765 1.00 97.06 100 LYS A O 1
ATOM 794 N N . ARG A 1 101 ? -0.264 -4.873 20.106 1.00 96.81 101 ARG A N 1
ATOM 795 C CA . ARG A 1 101 ? -0.248 -3.541 20.730 1.00 96.81 101 ARG A CA 1
ATOM 796 C C . ARG A 1 101 ? -1.633 -2.894 20.729 1.00 96.81 101 ARG A C 1
ATOM 798 O O . ARG A 1 101 ? -2.054 -2.370 21.755 1.00 96.81 101 ARG A O 1
ATOM 805 N N . LEU A 1 102 ? -2.393 -3.009 19.638 1.00 96.62 102 LEU A N 1
ATOM 806 C CA . LEU A 1 102 ? -3.789 -2.553 19.576 1.00 96.62 102 LEU A CA 1
ATOM 807 C C . LEU A 1 102 ? -4.691 -3.291 20.575 1.00 96.62 102 LEU A C 1
ATOM 809 O O . LEU A 1 102 ? -5.620 -2.712 21.127 1.00 96.62 102 LEU A O 1
ATOM 813 N N . ARG A 1 103 ? -4.385 -4.551 20.883 1.00 95.56 103 ARG A N 1
ATOM 814 C CA . ARG A 1 103 ? -5.089 -5.306 21.924 1.00 95.56 103 ARG A CA 1
ATOM 815 C C . ARG A 1 103 ? -4.758 -4.839 23.351 1.00 95.56 103 ARG A C 1
ATOM 817 O O . ARG A 1 103 ? -5.484 -5.179 24.278 1.00 95.56 103 ARG A O 1
ATOM 824 N N . GLN A 1 104 ? -3.675 -4.090 23.553 1.00 95.38 104 GLN A N 1
ATOM 825 C CA . GLN A 1 104 ? -3.287 -3.564 24.868 1.00 95.38 104 GLN A CA 1
ATOM 826 C C . GLN A 1 104 ? -3.894 -2.188 25.163 1.00 95.38 104 GLN A C 1
ATOM 828 O O . GLN A 1 104 ? -4.021 -1.819 26.330 1.00 95.38 104 GLN A O 1
ATOM 833 N N . VAL A 1 105 ? -4.301 -1.433 24.137 1.00 95.31 105 VAL A N 1
ATOM 834 C CA . VAL A 1 105 ? -5.016 -0.165 24.341 1.00 95.31 105 VAL A CA 1
ATOM 835 C C . VAL A 1 105 ? -6.447 -0.411 24.838 1.00 95.31 105 VAL A C 1
ATOM 837 O O . VAL A 1 105 ? -7.026 -1.472 24.583 1.00 95.31 105 VAL A O 1
ATOM 840 N N . PRO A 1 106 ? -7.060 0.554 25.555 1.00 95.19 106 PRO A N 1
ATOM 841 C CA . PRO A 1 106 ? -8.412 0.392 26.075 1.00 95.19 106 PRO A CA 1
ATOM 842 C C . PRO A 1 106 ? -9.409 -0.001 24.977 1.00 95.19 106 PRO A C 1
ATOM 844 O O . PRO A 1 106 ? -9.655 0.757 24.044 1.00 95.19 106 PRO A O 1
ATOM 847 N N . MET A 1 107 ? -10.063 -1.158 25.121 1.00 91.94 107 MET A N 1
ATOM 848 C CA . MET A 1 107 ? -11.037 -1.680 24.139 1.00 91.94 107 MET A CA 1
ATOM 849 C C . MET A 1 107 ? -12.201 -0.720 23.855 1.00 91.94 107 MET A C 1
ATOM 851 O O . MET A 1 107 ? -12.869 -0.806 22.825 1.00 91.94 107 MET A O 1
ATOM 855 N N . SER A 1 108 ? -12.465 0.211 24.775 1.00 92.44 108 SER A N 1
ATOM 856 C CA . SER A 1 108 ? -13.432 1.289 24.578 1.00 92.44 108 SER A CA 1
ATOM 857 C C . SER A 1 108 ? -13.077 2.230 23.428 1.00 92.44 108 SER A C 1
ATOM 859 O O . SER A 1 108 ? -13.994 2.831 22.883 1.00 92.44 108 SER A O 1
ATOM 861 N N . SER A 1 109 ? -11.803 2.337 23.042 1.00 92.88 109 SER A N 1
ATOM 862 C CA . SER A 1 109 ? -11.342 3.206 21.951 1.00 92.88 109 SER A CA 1
ATOM 863 C C . SER A 1 109 ? -11.901 2.798 20.588 1.00 92.88 109 SER A C 1
ATOM 865 O O . SER A 1 109 ? -12.079 3.644 19.723 1.00 92.88 109 SER A O 1
ATOM 867 N N . PHE A 1 110 ? -12.227 1.516 20.408 1.00 94.62 110 PHE A N 1
ATOM 868 C CA . PHE A 1 110 ? -12.803 0.982 19.169 1.00 94.62 110 PHE A CA 1
ATOM 869 C C . PHE A 1 110 ? -14.322 0.818 19.232 1.00 94.62 110 PHE A C 1
ATOM 871 O O . PHE A 1 110 ? -14.962 0.510 18.229 1.00 94.62 110 PHE A O 1
ATOM 878 N N . TYR A 1 111 ? -14.919 0.985 20.412 1.00 94.19 111 TYR A N 1
ATOM 879 C CA . TYR A 1 111 ? -16.331 0.709 20.618 1.00 94.19 111 TYR A CA 1
ATOM 880 C C . TYR A 1 111 ? -17.211 1.864 20.140 1.00 94.19 111 TYR A C 1
ATOM 882 O O . TYR A 1 111 ? -17.114 2.990 20.629 1.00 94.19 111 TYR A O 1
ATOM 890 N N . VAL A 1 112 ? -18.157 1.551 19.254 1.00 91.38 112 VAL A N 1
ATOM 891 C CA . VAL A 1 112 ? -19.167 2.505 18.788 1.00 91.38 112 VAL A CA 1
ATOM 892 C C . VAL A 1 112 ? -20.514 2.178 19.424 1.00 91.38 112 VAL A C 1
ATOM 894 O O . VAL A 1 112 ? -21.126 1.142 19.150 1.00 91.38 112 VAL A O 1
ATOM 897 N N . ARG A 1 113 ? -20.990 3.093 20.277 1.00 88.56 113 ARG A N 1
ATOM 898 C CA . ARG A 1 113 ? -22.303 3.001 20.933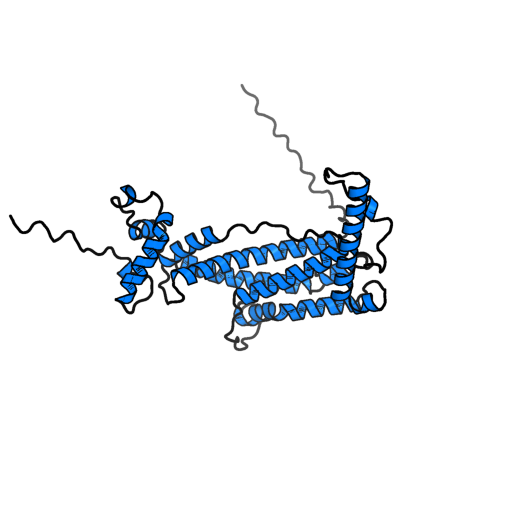 1.00 88.56 113 ARG A CA 1
ATOM 899 C C . ARG A 1 113 ? -23.434 2.964 19.901 1.00 88.56 113 ARG A C 1
ATOM 901 O O . ARG A 1 113 ? -23.351 3.591 18.851 1.00 88.56 113 ARG A O 1
ATOM 908 N N . THR A 1 114 ? -24.549 2.322 20.245 1.00 86.88 114 THR A N 1
ATOM 909 C CA . THR A 1 114 ? -25.749 2.295 19.389 1.00 86.88 114 THR A CA 1
ATOM 910 C C . THR A 1 114 ? -26.303 3.698 19.134 1.00 86.88 114 THR A C 1
ATOM 912 O O . THR A 1 114 ? -26.672 4.028 18.012 1.00 86.88 114 THR A O 1
ATOM 915 N N . LYS A 1 115 ? -26.335 4.548 20.168 1.00 85.12 115 LYS A N 1
ATOM 916 C CA . LYS A 1 115 ? -26.783 5.941 20.059 1.00 85.12 115 LYS A CA 1
ATOM 917 C C . LYS A 1 115 ? -25.575 6.884 20.059 1.00 85.12 115 LYS A C 1
ATOM 919 O O . LYS A 1 115 ? -24.657 6.649 20.852 1.00 85.12 115 LYS A O 1
ATOM 924 N N . PRO A 1 116 ? -25.580 7.938 19.222 1.00 81.25 116 PRO A 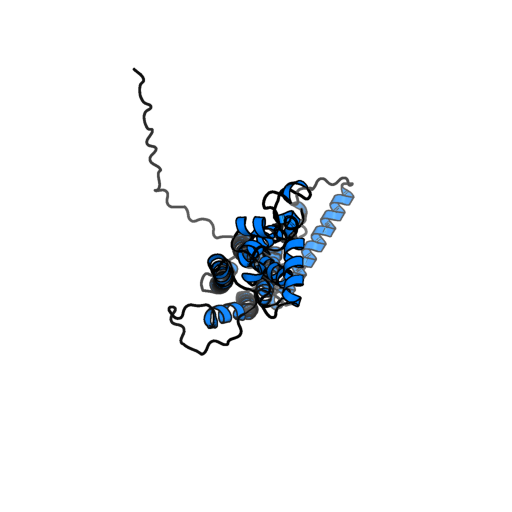N 1
ATOM 925 C CA . PRO A 1 116 ? -24.535 8.950 19.250 1.00 81.25 116 PRO A CA 1
ATOM 926 C C . PRO A 1 116 ? -24.480 9.600 20.630 1.00 81.25 116 PRO A C 1
ATOM 928 O O . PRO A 1 116 ? -25.513 9.797 21.282 1.00 81.25 116 PRO A O 1
ATOM 931 N N . ASP A 1 117 ? -23.272 9.926 21.083 1.00 73.25 117 ASP A N 1
ATOM 932 C CA . ASP A 1 117 ? -23.110 10.659 22.329 1.00 73.25 117 ASP A CA 1
ATOM 933 C C . ASP A 1 117 ? -23.687 12.070 22.160 1.00 73.25 117 ASP A C 1
ATOM 935 O O . ASP A 1 117 ? -23.228 12.851 21.322 1.00 73.25 117 ASP A O 1
ATOM 939 N N . ARG A 1 118 ? -24.697 12.401 22.974 1.00 68.94 118 ARG A N 1
ATOM 940 C CA . ARG A 1 118 ? -25.334 13.722 22.979 1.00 68.94 118 ARG A CA 1
ATOM 941 C C . ARG A 1 118 ? -24.367 14.838 23.368 1.00 68.94 118 ARG A C 1
ATOM 943 O O . ARG A 1 118 ? -24.756 15.988 23.251 1.00 68.94 118 ARG A O 1
ATOM 950 N N . HIS A 1 119 ? -23.156 14.543 23.840 1.00 64.81 119 HIS A N 1
ATOM 951 C CA . HIS A 1 119 ? -22.156 15.541 24.222 1.00 64.81 119 HIS A CA 1
ATOM 952 C C . HIS A 1 119 ? -21.004 15.686 23.215 1.00 64.81 119 HIS A C 1
ATOM 954 O O . HIS A 1 119 ? -20.337 16.720 23.229 1.00 64.81 119 HIS A O 1
ATOM 960 N N . ALA A 1 120 ? -20.820 14.744 22.281 1.00 59.00 120 ALA A N 1
ATOM 961 C CA . ALA A 1 120 ? -19.712 14.771 21.313 1.00 59.00 120 ALA A CA 1
ATOM 962 C C . ALA A 1 120 ? -19.798 15.927 20.289 1.00 59.00 120 ALA A C 1
ATOM 964 O O . ALA A 1 120 ? -18.787 16.369 19.754 1.00 59.00 120 ALA A O 1
ATOM 965 N N . TRP A 1 121 ? -20.990 16.484 20.062 1.00 55.59 121 TRP A N 1
ATOM 966 C CA . TRP A 1 121 ? -21.247 17.606 19.143 1.00 55.59 121 TRP A CA 1
ATOM 967 C C . TRP A 1 121 ? -20.628 18.966 19.531 1.00 55.59 121 TRP A C 1
ATOM 969 O O . TRP A 1 121 ? -20.637 19.884 18.712 1.00 55.59 121 TRP A O 1
ATOM 979 N N . LYS A 1 122 ? -20.101 19.132 20.756 1.00 54.62 122 LYS A N 1
ATOM 980 C CA . LYS A 1 122 ? -19.654 20.446 21.266 1.00 54.62 122 LYS A CA 1
ATOM 981 C C . LYS A 1 122 ? -18.217 20.834 20.885 1.00 54.62 122 LYS A C 1
ATOM 983 O O . LYS A 1 122 ? -17.857 21.986 21.087 1.00 54.62 122 LYS A O 1
ATOM 988 N N . ALA A 1 123 ? -17.408 19.923 20.340 1.00 48.41 123 ALA A N 1
ATOM 989 C CA . ALA A 1 123 ? -15.951 20.109 20.250 1.00 48.41 123 ALA A CA 1
ATOM 990 C C . ALA A 1 123 ? -15.393 20.497 18.860 1.00 48.41 123 ALA A C 1
ATOM 992 O O . ALA A 1 123 ? -14.186 20.662 18.711 1.00 48.41 123 ALA A O 1
ATOM 993 N N . GLY A 1 124 ? -16.227 20.664 17.829 1.00 54.59 124 GLY A N 1
ATOM 994 C CA . GLY A 1 124 ? -15.742 21.0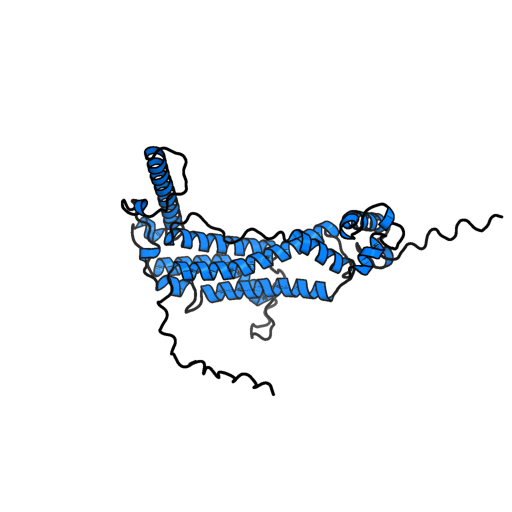33 16.492 1.00 54.59 124 GLY A CA 1
ATOM 995 C C . GLY A 1 124 ? -15.494 22.537 16.343 1.00 54.59 124 GLY A C 1
ATOM 996 O O . GLY A 1 124 ? -16.449 23.317 16.436 1.00 54.59 124 GLY A O 1
ATOM 997 N N . LYS A 1 125 ? -14.245 22.944 16.052 1.00 51.72 125 LYS A N 1
ATOM 998 C CA . LYS A 1 125 ? -13.917 24.310 15.596 1.00 51.72 125 LYS A CA 1
ATOM 999 C C . LYS A 1 125 ? -14.831 24.670 14.420 1.00 51.72 125 LYS A C 1
ATOM 1001 O O . LYS A 1 125 ? -14.966 23.898 13.471 1.00 51.72 125 LYS A O 1
ATOM 1006 N N . ALA A 1 126 ? -15.515 25.808 14.520 1.00 47.34 126 ALA A N 1
ATOM 1007 C CA . ALA A 1 126 ? -16.384 26.295 13.461 1.00 47.34 126 ALA A CA 1
ATOM 1008 C C . ALA A 1 126 ? -15.525 26.631 12.237 1.00 47.34 126 ALA A C 1
ATOM 1010 O O . ALA A 1 126 ? -14.747 27.580 12.264 1.00 47.34 126 ALA A O 1
ATOM 1011 N N . TRP A 1 127 ? -15.650 25.838 11.175 1.00 54.38 127 TRP A N 1
ATOM 1012 C CA . TRP A 1 127 ? -15.268 26.289 9.842 1.00 54.38 127 TRP A CA 1
ATOM 1013 C C . TRP A 1 127 ? -16.068 27.559 9.539 1.00 54.38 127 TRP A C 1
ATOM 1015 O O . TRP A 1 127 ? -17.245 27.625 9.901 1.00 54.38 127 TRP A O 1
ATOM 1025 N N . VAL A 1 128 ? -15.429 28.565 8.937 1.00 52.50 128 VAL A N 1
ATOM 1026 C CA . VAL A 1 128 ? -16.074 29.833 8.565 1.00 52.50 128 VAL A CA 1
ATOM 1027 C C . VAL A 1 128 ? -17.203 29.509 7.588 1.00 52.50 128 VAL A C 1
ATOM 1029 O O . VAL A 1 128 ? -16.965 29.195 6.426 1.00 52.50 128 VAL A O 1
ATOM 1032 N N . TRP A 1 129 ? -18.429 29.490 8.098 1.00 59.06 129 TRP A N 1
ATOM 1033 C CA . TRP A 1 129 ? -19.637 29.163 7.354 1.00 59.06 129 TRP A CA 1
ATOM 1034 C C . TRP A 1 129 ? -20.481 30.433 7.272 1.00 59.06 129 TRP A C 1
ATOM 1036 O O . TRP A 1 129 ? -20.843 30.995 8.304 1.00 59.06 129 TRP A O 1
ATOM 1046 N N . ASN A 1 130 ? -20.808 30.876 6.058 1.00 70.19 130 ASN A N 1
ATOM 1047 C CA . ASN A 1 130 ? -21.650 32.052 5.808 1.00 70.19 130 ASN A CA 1
ATOM 1048 C C . ASN A 1 130 ? -23.147 31.687 5.888 1.00 70.19 130 ASN A C 1
ATOM 1050 O O . ASN A 1 130 ? -23.897 31.933 4.947 1.00 70.19 130 ASN A O 1
ATOM 1054 N N . GLY A 1 131 ? -23.570 31.028 6.970 1.00 78.69 131 GLY A N 1
ATOM 1055 C CA . GLY A 1 131 ? -24.963 30.625 7.207 1.00 78.69 131 GLY A CA 1
ATOM 1056 C C . GLY A 1 131 ? -25.494 31.161 8.533 1.00 78.69 131 GLY A C 1
ATOM 1057 O O . GLY A 1 131 ? -24.722 31.645 9.363 1.00 78.69 131 GLY A O 1
ATOM 1058 N N . SER A 1 132 ? -26.808 31.065 8.752 1.00 84.25 132 SER A N 1
ATOM 1059 C CA . SER A 1 132 ? -27.378 31.400 10.061 1.00 84.25 132 SER A CA 1
ATOM 1060 C C . SER A 1 132 ? -26.879 30.422 11.136 1.00 84.25 132 SER A C 1
ATOM 1062 O O . SER A 1 132 ? -26.497 29.287 10.836 1.00 84.25 132 SER A O 1
ATOM 1064 N N . GLU A 1 133 ? -26.906 30.818 12.413 1.00 82.44 133 GLU A N 1
ATOM 1065 C CA . GLU A 1 133 ? -26.546 29.910 13.517 1.00 82.44 133 GLU A CA 1
ATOM 1066 C C . GLU A 1 133 ? -27.382 28.618 13.507 1.00 82.44 133 GLU A C 1
ATOM 1068 O O . GLU A 1 133 ? -26.872 27.541 13.829 1.00 82.44 133 GLU A O 1
ATOM 1073 N N . ALA A 1 134 ? -28.650 28.711 13.090 1.00 84.12 134 ALA A N 1
ATOM 1074 C CA . ALA A 1 134 ? -29.545 27.568 12.952 1.00 84.12 134 ALA A CA 1
ATOM 1075 C C . ALA A 1 134 ? -29.082 26.602 11.848 1.00 84.12 134 ALA A C 1
ATOM 1077 O O . ALA A 1 134 ? -29.074 25.389 12.071 1.00 84.12 134 ALA A O 1
ATOM 1078 N N . ASP A 1 135 ? -28.628 27.121 10.703 1.00 82.00 135 ASP A N 1
ATOM 1079 C CA . ASP A 1 135 ? -28.111 26.308 9.593 1.00 82.00 135 ASP A CA 1
ATOM 1080 C C . ASP A 1 135 ? -26.822 25.587 9.993 1.00 82.00 135 ASP A C 1
ATOM 1082 O O . ASP A 1 135 ? -26.671 24.385 9.765 1.00 82.00 135 ASP A O 1
ATOM 1086 N N . VAL A 1 136 ? -25.912 26.292 10.674 1.00 78.94 136 VAL A N 1
ATOM 1087 C CA . VAL A 1 136 ? -24.664 25.710 11.186 1.00 78.94 136 VAL A CA 1
ATOM 1088 C C . VAL A 1 136 ? -24.956 24.615 12.215 1.00 78.94 136 VAL A C 1
ATOM 1090 O O . VAL A 1 136 ? -24.329 23.552 12.185 1.00 78.94 136 VAL A O 1
ATOM 1093 N N . ALA A 1 137 ? -25.915 24.835 13.119 1.00 81.19 137 ALA A N 1
ATOM 1094 C CA . ALA A 1 137 ? -26.330 23.832 14.096 1.00 81.19 137 ALA A CA 1
ATOM 1095 C C . ALA A 1 137 ? -26.975 22.605 13.427 1.00 81.19 137 ALA A C 1
ATOM 1097 O O . ALA A 1 137 ? -26.660 21.467 13.796 1.00 81.19 137 ALA A O 1
ATOM 1098 N N . GLY A 1 138 ? -27.831 22.822 12.422 1.00 83.25 138 GLY A N 1
ATOM 1099 C CA . GLY A 1 138 ? -28.446 21.770 11.614 1.00 83.25 138 GLY A CA 1
ATOM 1100 C C . GLY A 1 138 ? -27.403 20.919 10.891 1.00 83.25 138 GLY A C 1
ATOM 1101 O O . GLY A 1 138 ? -27.369 19.700 11.074 1.00 83.25 138 GLY A O 1
ATOM 1102 N N . PHE A 1 139 ? -26.483 21.563 10.170 1.00 80.56 139 PHE A N 1
ATOM 1103 C CA . PHE A 1 139 ? -25.394 20.898 9.457 1.00 80.56 139 PHE A CA 1
ATOM 1104 C C . PHE A 1 139 ? -24.477 20.111 10.399 1.00 80.56 139 PHE A C 1
ATOM 1106 O O . PHE A 1 139 ? -24.169 18.949 10.134 1.00 80.56 139 PHE A O 1
ATOM 1113 N N . LYS A 1 140 ? -24.070 20.692 11.539 1.00 80.69 140 LYS A N 1
ATOM 1114 C CA . LYS A 1 140 ? -23.251 19.991 12.546 1.00 80.69 140 LYS A CA 1
ATOM 1115 C C . LYS A 1 140 ? -23.953 18.741 13.072 1.00 80.69 140 LYS A C 1
ATOM 1117 O O . LYS A 1 140 ? -23.321 17.692 13.190 1.00 80.69 140 LYS A O 1
ATOM 1122 N N . LYS A 1 141 ? -25.252 18.835 13.369 1.00 83.00 141 LYS A N 1
ATOM 1123 C CA . LYS A 1 141 ? -26.057 17.702 13.841 1.00 83.00 141 LYS A CA 1
ATOM 1124 C C . LYS A 1 141 ? -26.156 16.605 12.781 1.00 83.00 141 LYS A C 1
ATOM 1126 O O . LYS A 1 141 ? -25.978 15.434 13.107 1.00 83.00 141 LYS A O 1
ATOM 1131 N N . GLU A 1 142 ? -26.423 16.973 11.533 1.00 84.31 142 GLU A N 1
ATOM 1132 C CA . GLU A 1 142 ? -26.537 16.030 10.420 1.00 84.31 142 GLU A CA 1
ATOM 1133 C C . GLU A 1 142 ? -25.193 15.364 10.094 1.00 84.31 142 GLU A C 1
ATOM 1135 O O . GLU A 1 142 ? -25.122 14.144 9.953 1.00 84.31 142 GLU A O 1
ATOM 1140 N N . SER A 1 143 ? -24.110 16.141 10.044 1.00 81.81 143 SER A N 1
ATOM 1141 C CA . SER A 1 143 ? -22.750 15.643 9.827 1.00 81.81 143 SER A CA 1
ATOM 1142 C C . SER A 1 143 ? -22.319 14.685 10.942 1.00 81.81 143 SER A C 1
ATOM 1144 O O . SER A 1 143 ? -21.856 13.580 10.663 1.00 81.81 143 SER A O 1
ATOM 1146 N N . ALA A 1 144 ? -22.575 15.031 12.209 1.00 81.69 144 ALA A N 1
ATOM 1147 C CA . ALA A 1 144 ? -22.311 14.145 13.342 1.00 81.69 144 ALA A CA 1
ATOM 1148 C C . ALA A 1 144 ? -23.150 12.856 13.287 1.00 81.69 144 ALA A C 1
ATOM 1150 O O . ALA A 1 144 ? -22.637 11.775 13.581 1.00 81.69 144 ALA A O 1
ATOM 1151 N N . ALA A 1 145 ? -24.423 12.944 12.885 1.00 85.62 145 ALA A N 1
ATOM 1152 C CA . ALA A 1 145 ? -25.279 11.773 12.706 1.00 85.62 145 ALA A CA 1
ATOM 1153 C C . ALA A 1 145 ? -24.765 10.859 11.581 1.00 85.62 145 ALA A C 1
ATOM 1155 O O . ALA A 1 145 ? -24.695 9.645 11.775 1.00 85.62 145 ALA A O 1
ATOM 1156 N N . ARG A 1 146 ? -24.341 11.431 10.445 1.00 86.06 146 ARG A N 1
ATOM 1157 C CA . ARG A 1 146 ? -23.722 10.694 9.331 1.00 86.06 146 ARG A CA 1
ATOM 1158 C C . ARG A 1 146 ? -22.404 10.040 9.740 1.00 86.06 146 ARG A C 1
ATOM 1160 O O . ARG A 1 146 ? -22.213 8.855 9.477 1.00 86.06 146 ARG A O 1
ATOM 1167 N N . ALA A 1 147 ? -21.528 10.769 10.432 1.00 85.62 147 ALA A N 1
ATOM 1168 C CA . ALA A 1 147 ? -20.263 10.241 10.936 1.00 85.62 147 ALA A CA 1
ATOM 1169 C C . ALA A 1 147 ? -20.491 9.086 11.923 1.00 85.62 147 ALA A C 1
ATOM 1171 O O . ALA A 1 147 ? -19.868 8.033 11.801 1.00 85.62 147 ALA A O 1
ATOM 1172 N N . HIS A 1 148 ? -21.435 9.235 12.860 1.00 89.62 148 HIS A N 1
ATOM 1173 C CA . HIS A 1 148 ? -21.806 8.168 13.794 1.00 89.62 148 HIS A CA 1
ATOM 1174 C C . HIS A 1 148 ? -22.376 6.940 13.079 1.00 89.62 148 HIS A C 1
ATOM 1176 O O . HIS A 1 148 ? -21.952 5.823 13.365 1.00 89.62 148 HIS A O 1
ATOM 1182 N N . ALA A 1 149 ? -23.296 7.132 12.128 1.00 91.00 149 ALA A N 1
ATOM 1183 C CA . ALA A 1 149 ? -23.866 6.041 11.338 1.00 91.00 149 ALA A CA 1
ATOM 1184 C C . ALA A 1 149 ? -22.778 5.281 10.564 1.00 91.00 149 ALA A C 1
ATOM 1186 O O . ALA A 1 149 ? -22.731 4.053 10.614 1.00 91.00 149 ALA A O 1
ATOM 1187 N N . ARG A 1 150 ? -21.843 6.005 9.933 1.00 91.06 150 ARG A N 1
ATOM 1188 C CA . ARG A 1 150 ? -20.708 5.401 9.226 1.00 91.06 150 ARG A CA 1
ATOM 1189 C C . ARG A 1 150 ? -19.787 4.629 10.168 1.00 91.06 150 ARG A C 1
ATOM 1191 O O . ARG A 1 150 ? -19.424 3.499 9.861 1.00 91.06 150 ARG A O 1
ATOM 1198 N N . ARG A 1 151 ? -19.433 5.196 11.324 1.00 92.56 151 ARG A N 1
ATOM 1199 C CA . ARG A 1 151 ? -18.635 4.498 12.347 1.00 92.56 151 ARG A CA 1
ATOM 1200 C C . ARG A 1 151 ? -19.332 3.239 12.839 1.00 92.56 151 ARG A C 1
ATOM 1202 O O . ARG A 1 151 ? -18.678 2.225 13.039 1.00 92.56 151 ARG A O 1
ATOM 1209 N N . ARG A 1 152 ? -20.651 3.292 13.027 1.00 94.62 152 ARG A N 1
ATOM 1210 C CA . ARG A 1 152 ? -21.425 2.138 13.479 1.00 94.62 152 ARG A CA 1
ATOM 1211 C C . ARG A 1 152 ? -21.430 1.023 12.438 1.00 94.62 152 ARG A C 1
ATOM 1213 O O . ARG A 1 152 ? -21.186 -0.119 12.807 1.00 94.62 152 ARG A O 1
ATOM 1220 N N . GLN A 1 153 ? -21.628 1.369 11.168 1.00 94.94 153 GLN A N 1
ATOM 1221 C CA . GLN A 1 153 ? -21.505 0.428 10.058 1.00 94.94 153 GLN A CA 1
ATOM 1222 C C . GLN A 1 153 ? -20.112 -0.221 10.042 1.00 94.94 153 GLN A C 1
ATOM 1224 O O . GLN A 1 153 ? -19.997 -1.439 10.025 1.00 94.94 153 GLN A O 1
ATOM 1229 N N . LEU A 1 154 ? -19.045 0.580 10.124 1.00 95.62 154 LEU A N 1
ATOM 1230 C CA . LEU A 1 154 ? -17.677 0.056 10.156 1.00 95.62 154 LEU A CA 1
ATOM 1231 C C . LEU A 1 154 ? -17.411 -0.822 11.383 1.00 95.62 154 LEU A C 1
ATOM 1233 O O . LEU A 1 154 ? -16.677 -1.796 11.289 1.00 95.62 154 LEU A O 1
ATOM 1237 N N . PHE A 1 155 ? -18.009 -0.506 12.530 1.00 97.00 155 PHE A N 1
ATOM 1238 C CA . PHE A 1 155 ? -17.877 -1.324 13.732 1.00 97.00 155 PHE A CA 1
ATOM 1239 C C . PHE A 1 155 ? -18.546 -2.690 13.555 1.00 97.00 155 PHE A C 1
ATOM 1241 O O . PHE A 1 155 ? -18.008 -3.694 14.008 1.00 97.00 155 PHE A O 1
ATOM 1248 N N . GLU A 1 156 ? -19.696 -2.733 12.882 1.00 97.25 156 GLU A N 1
ATOM 1249 C CA . GLU A 1 156 ? -20.384 -3.975 12.515 1.00 97.25 156 GLU A CA 1
ATOM 1250 C C . GLU A 1 156 ? -19.598 -4.795 11.488 1.00 97.25 156 GLU A C 1
ATOM 1252 O O . GLU A 1 156 ? -19.588 -6.018 11.580 1.00 97.25 156 GLU A O 1
ATOM 1257 N N . GLU A 1 157 ? -18.911 -4.135 10.555 1.00 96.12 157 GLU A N 1
ATOM 1258 C CA . GLU A 1 157 ? -18.040 -4.790 9.575 1.00 96.12 157 GLU A CA 1
ATOM 1259 C C . GLU A 1 157 ? -16.763 -5.358 10.218 1.00 96.12 157 GLU A C 1
ATOM 1261 O O . GLU A 1 157 ? -16.391 -6.487 9.926 1.00 96.12 157 GLU A O 1
ATOM 1266 N N . VAL A 1 158 ? -16.090 -4.591 11.085 1.00 97.00 158 VAL A N 1
ATOM 1267 C CA . VAL A 1 158 ? -14.793 -4.969 11.685 1.00 97.00 158 VAL A CA 1
ATOM 1268 C C . VAL A 1 158 ? -14.960 -5.898 12.893 1.00 97.00 158 VAL A C 1
ATOM 1270 O O . VAL A 1 158 ? -14.154 -6.799 13.096 1.00 97.00 158 VAL A O 1
ATOM 1273 N N . PHE A 1 159 ? -15.996 -5.697 13.712 1.00 97.81 159 PHE A N 1
ATOM 1274 C CA . PHE A 1 159 ? -16.241 -6.467 14.936 1.00 97.81 159 PHE A CA 1
ATOM 1275 C C . PHE A 1 159 ? -17.688 -6.994 14.991 1.00 97.81 159 PHE A C 1
ATOM 1277 O O . PHE A 1 159 ? -18.448 -6.632 15.900 1.00 97.81 159 PHE A O 1
ATOM 1284 N N . PRO A 1 160 ? -18.102 -7.864 14.049 1.00 97.56 160 PRO A N 1
ATOM 1285 C CA . PRO A 1 160 ? -19.500 -8.265 13.883 1.00 97.56 160 PRO A CA 1
ATOM 1286 C C . PRO A 1 160 ? -20.109 -8.892 15.142 1.00 97.56 160 PRO A C 1
ATOM 1288 O O . PRO A 1 160 ? -21.238 -8.569 15.516 1.00 97.56 160 PRO A O 1
ATOM 1291 N N . ASP A 1 161 ? -19.368 -9.750 15.844 1.00 97.25 161 ASP A N 1
ATOM 1292 C CA . ASP A 1 161 ? -19.866 -10.421 17.048 1.00 97.25 161 ASP A CA 1
ATOM 1293 C C . ASP A 1 161 ? -20.011 -9.462 18.235 1.00 97.25 161 ASP A C 1
ATOM 1295 O O . ASP A 1 161 ? -21.015 -9.505 18.955 1.00 97.25 161 ASP A O 1
ATOM 1299 N N . ALA A 1 162 ? -19.057 -8.544 18.417 1.00 97.44 162 ALA A N 1
ATOM 1300 C CA . ALA A 1 162 ? -19.160 -7.491 19.424 1.00 97.44 162 ALA A CA 1
ATOM 1301 C C . ALA A 1 162 ? -20.343 -6.555 19.130 1.00 97.44 162 ALA A C 1
ATOM 1303 O O . ALA A 1 162 ? -21.091 -6.178 20.038 1.00 97.44 162 ALA A O 1
ATOM 1304 N N . ALA A 1 163 ? -20.555 -6.231 17.853 1.00 96.94 163 ALA A N 1
ATOM 1305 C CA . ALA A 1 163 ? -21.629 -5.368 17.402 1.00 96.94 163 ALA A CA 1
ATOM 1306 C C . ALA A 1 163 ? -23.021 -5.982 17.587 1.00 96.94 163 ALA A C 1
ATOM 1308 O O . ALA A 1 163 ? -23.912 -5.264 18.050 1.00 96.94 163 ALA A O 1
ATOM 1309 N N . LYS A 1 164 ? -23.191 -7.281 17.300 1.00 96.62 164 LYS A N 1
ATOM 1310 C CA . LYS A 1 164 ? -24.433 -8.040 17.548 1.00 96.62 164 LYS A CA 1
ATOM 1311 C C . LYS A 1 164 ? -24.782 -8.111 19.033 1.00 96.62 164 LYS A C 1
ATOM 1313 O O . LYS A 1 164 ? -25.946 -8.008 19.400 1.00 96.62 164 LYS A O 1
ATOM 1318 N N . GLN A 1 165 ? -23.774 -8.270 19.887 1.00 96.25 165 GLN A N 1
ATOM 1319 C CA . GLN A 1 165 ? -23.951 -8.392 21.337 1.00 96.25 165 GLN A CA 1
ATOM 1320 C C . GLN A 1 165 ? -24.003 -7.036 22.062 1.00 96.25 165 GLN A C 1
ATOM 1322 O O . GLN A 1 165 ? -24.189 -6.999 23.276 1.00 96.25 165 GLN A O 1
ATOM 1327 N N . GLY A 1 166 ? -23.818 -5.918 21.351 1.00 95.25 166 GLY A N 1
ATOM 1328 C CA . GLY A 1 166 ? -23.808 -4.582 21.953 1.00 95.25 166 GLY A CA 1
ATOM 1329 C C . GLY A 1 166 ? -22.671 -4.371 22.959 1.00 95.25 166 GLY A C 1
ATOM 1330 O O . GLY A 1 166 ? -22.830 -3.616 23.919 1.00 95.25 166 GLY A O 1
ATOM 1331 N N . ARG A 1 167 ? -21.532 -5.045 22.765 1.00 96.19 167 ARG A N 1
ATOM 1332 C CA . ARG A 1 167 ? -20.375 -4.999 23.670 1.00 96.19 167 ARG A CA 1
ATOM 1333 C C . ARG A 1 167 ? -19.150 -4.379 23.004 1.00 96.19 167 ARG A C 1
ATOM 1335 O O . ARG A 1 167 ? -19.086 -4.205 21.791 1.00 96.19 167 ARG A O 1
ATOM 1342 N N . ARG A 1 168 ? -18.149 -4.071 23.827 1.00 96.56 168 ARG A N 1
ATOM 1343 C CA . ARG A 1 168 ? -16.803 -3.704 23.364 1.00 96.56 168 ARG A CA 1
ATOM 1344 C C . ARG A 1 168 ? -16.116 -4.931 22.742 1.00 96.56 168 ARG A C 1
ATOM 1346 O O . ARG A 1 168 ? -16.420 -6.049 23.183 1.00 96.56 168 ARG A O 1
ATOM 1353 N N . PRO A 1 169 ? -15.208 -4.747 21.768 1.00 97.44 169 PRO A N 1
ATOM 1354 C CA . PRO A 1 169 ? -14.393 -5.849 21.277 1.00 97.44 169 PRO A CA 1
ATOM 1355 C C . PRO A 1 169 ? -13.566 -6.446 22.425 1.00 97.44 169 PRO A C 1
ATOM 1357 O O . PRO A 1 169 ? -13.189 -5.747 23.367 1.00 97.44 169 PRO A O 1
ATOM 1360 N N . ASN A 1 170 ? -13.347 -7.754 22.378 1.00 96.50 170 ASN A N 1
ATOM 1361 C CA . ASN A 1 170 ? -12.541 -8.517 23.324 1.00 96.50 170 ASN A CA 1
ATOM 1362 C C . ASN A 1 170 ? -11.358 -9.170 22.592 1.00 96.50 170 ASN A C 1
ATOM 1364 O O . ASN A 1 170 ? -11.189 -8.999 21.387 1.00 96.50 170 ASN A O 1
ATOM 1368 N N . HIS A 1 171 ? -10.528 -9.929 23.311 1.00 96.12 171 HIS A N 1
ATOM 1369 C CA . HIS A 1 171 ? -9.340 -10.550 22.716 1.00 96.12 171 HIS A CA 1
ATOM 1370 C C . HIS A 1 171 ? -9.671 -11.502 21.559 1.00 96.12 171 HIS A C 1
ATOM 1372 O O . HIS A 1 171 ? -8.958 -11.491 20.566 1.00 96.12 171 HIS A O 1
ATOM 1378 N N . LYS A 1 172 ? -10.780 -12.249 21.638 1.00 97.25 172 LYS A N 1
ATOM 1379 C CA . LYS A 1 172 ? -11.202 -13.168 20.573 1.00 97.25 172 LYS A CA 1
ATOM 1380 C C . LYS A 1 172 ? -11.569 -12.423 19.286 1.00 97.25 172 LYS A C 1
ATOM 1382 O O . LYS A 1 172 ? -11.247 -12.902 18.201 1.00 97.25 172 LYS A O 1
ATOM 1387 N N . ASP A 1 173 ? -12.230 -11.268 19.392 1.00 97.88 173 ASP A N 1
ATOM 1388 C CA . ASP A 1 173 ? -12.551 -10.464 18.205 1.00 97.88 173 ASP A CA 1
ATOM 1389 C C . ASP A 1 173 ? -11.265 -9.951 17.532 1.00 97.88 173 ASP A C 1
ATOM 1391 O O . ASP A 1 173 ? -11.171 -9.955 16.309 1.00 97.88 173 ASP A O 1
ATOM 1395 N N . TRP A 1 174 ? -10.251 -9.572 18.320 1.00 97.38 174 TRP A N 1
ATOM 1396 C CA . TRP A 1 174 ? -8.939 -9.171 17.800 1.00 97.38 174 TRP A CA 1
ATOM 1397 C C . TRP A 1 174 ? -8.168 -10.321 17.160 1.00 97.38 174 TRP A C 1
ATOM 1399 O O . TRP A 1 174 ? -7.590 -10.124 16.099 1.00 97.38 174 TRP A O 1
ATOM 1409 N N . ASP A 1 175 ? -8.183 -11.509 17.765 1.00 96.81 175 ASP A N 1
ATOM 1410 C CA . ASP A 1 175 ? -7.529 -12.685 17.185 1.00 96.81 175 ASP A CA 1
ATOM 1411 C C . ASP A 1 175 ? -8.192 -13.069 15.845 1.00 96.81 175 ASP A C 1
ATOM 1413 O O . ASP A 1 175 ? -7.506 -13.433 14.894 1.00 96.81 175 ASP A O 1
ATOM 1417 N N . THR A 1 176 ? -9.519 -12.918 15.738 1.00 97.56 176 THR A N 1
ATOM 1418 C CA . THR A 1 176 ? -10.259 -13.123 14.477 1.00 97.56 176 THR A CA 1
ATOM 1419 C C . THR A 1 176 ? -9.854 -12.092 13.422 1.00 97.56 176 THR A C 1
ATOM 1421 O O . THR A 1 176 ? -9.616 -12.439 12.269 1.00 97.56 176 THR A O 1
ATOM 1424 N N . LEU A 1 177 ? -9.740 -10.824 13.820 1.00 97.56 177 LEU A N 1
ATOM 1425 C CA . LEU A 1 177 ? -9.355 -9.733 12.930 1.00 97.56 177 LEU A CA 1
ATOM 1426 C C . LEU A 1 177 ? -7.902 -9.870 12.432 1.00 97.56 177 LEU A C 1
ATOM 1428 O O . LEU A 1 177 ? -7.616 -9.602 11.268 1.00 97.56 177 LEU A O 1
ATOM 1432 N N . GLU A 1 178 ? -6.989 -10.306 13.301 1.00 98.06 178 GLU A N 1
ATOM 1433 C CA . GLU A 1 178 ? -5.595 -10.610 12.957 1.00 98.06 178 GLU A CA 1
ATOM 1434 C C . GLU A 1 178 ? -5.507 -11.772 11.956 1.00 98.06 178 GLU A C 1
ATOM 1436 O O . GLU A 1 178 ? -4.740 -11.695 10.998 1.00 98.06 178 GLU A O 1
ATOM 1441 N N . GLN A 1 179 ? -6.332 -12.812 12.123 1.00 98.00 179 GLN A N 1
ATOM 1442 C CA . GLN A 1 179 ? -6.429 -13.922 11.167 1.00 98.00 179 GLN A CA 1
ATOM 1443 C C . GLN A 1 179 ? -6.989 -13.477 9.811 1.00 98.00 179 GLN A C 1
ATOM 1445 O O . GLN A 1 179 ? -6.449 -13.873 8.782 1.00 98.00 179 GLN A O 1
ATOM 1450 N N . GLU A 1 180 ? -8.032 -12.638 9.785 1.00 97.94 180 GLU A N 1
ATOM 1451 C CA . GLU A 1 180 ? -8.558 -12.059 8.538 1.00 97.94 180 GLU A CA 1
ATOM 1452 C C . GLU A 1 180 ? -7.471 -11.263 7.804 1.00 97.94 180 GLU A C 1
ATOM 1454 O O . GLU A 1 180 ? -7.280 -11.435 6.601 1.00 97.94 180 GLU A O 1
ATOM 1459 N N . PHE A 1 181 ? -6.727 -10.429 8.538 1.00 98.38 181 PHE A N 1
ATOM 1460 C CA . PHE A 1 181 ? -5.611 -9.662 7.993 1.00 98.38 181 PHE A CA 1
ATOM 1461 C C . PHE A 1 181 ? -4.510 -10.555 7.426 1.00 98.38 181 PHE A C 1
ATOM 1463 O O . PHE A 1 181 ? -4.050 -10.315 6.310 1.00 98.38 181 PHE A O 1
ATOM 1470 N N . TRP A 1 182 ? -4.113 -11.592 8.165 1.00 98.06 182 TRP A N 1
ATOM 1471 C CA . TRP A 1 182 ? -3.118 -12.549 7.696 1.00 98.06 182 TRP A CA 1
ATOM 1472 C C . TRP A 1 182 ? -3.583 -13.255 6.419 1.00 98.06 182 TRP A C 1
ATOM 1474 O O . TRP A 1 182 ? -2.888 -13.197 5.411 1.00 98.06 182 TRP A O 1
ATOM 1484 N N . HIS A 1 183 ? -4.780 -13.845 6.411 1.00 98.00 183 HIS A N 1
ATOM 1485 C CA . HIS A 1 183 ? -5.298 -14.564 5.243 1.00 98.00 183 HIS A CA 1
ATOM 1486 C C . HIS A 1 183 ? -5.439 -13.684 3.999 1.00 98.00 183 HIS A C 1
ATOM 1488 O O . HIS A 1 183 ? -5.209 -14.146 2.884 1.00 98.00 183 HIS A O 1
ATOM 1494 N N . ALA A 1 184 ? -5.786 -12.407 4.166 1.00 98.00 184 ALA A N 1
ATOM 1495 C CA . ALA A 1 184 ? -5.884 -11.480 3.044 1.00 98.00 184 ALA A CA 1
ATOM 1496 C C . ALA A 1 184 ? -4.522 -11.142 2.407 1.00 98.00 184 ALA A C 1
ATOM 1498 O O . ALA A 1 184 ? -4.491 -10.685 1.263 1.00 98.00 184 ALA A O 1
ATOM 1499 N N . LEU A 1 185 ? -3.413 -11.324 3.133 1.00 98.19 185 LEU A N 1
ATOM 1500 C CA . LEU A 1 185 ? -2.081 -10.851 2.741 1.00 98.19 185 LEU A CA 1
ATOM 1501 C C . LEU A 1 185 ? -1.007 -11.954 2.713 1.00 98.19 185 LEU A C 1
ATOM 1503 O O . LEU A 1 185 ? 0.121 -11.692 2.294 1.00 98.19 185 LEU A O 1
ATOM 1507 N N . GLU A 1 186 ? -1.323 -13.187 3.115 1.00 96.19 186 GLU A N 1
ATOM 1508 C CA . GLU A 1 186 ? -0.349 -14.284 3.208 1.00 96.19 186 GLU A CA 1
ATOM 1509 C C . GLU A 1 186 ? 0.274 -14.652 1.855 1.00 96.19 186 GLU A C 1
ATOM 1511 O O . GLU A 1 186 ? 1.422 -15.086 1.812 1.00 96.19 186 GLU A O 1
ATOM 1516 N N . SER A 1 187 ? -0.418 -14.391 0.741 1.00 95.62 187 SER A N 1
ATOM 1517 C CA . SER A 1 187 ? 0.124 -14.534 -0.619 1.00 95.62 187 SER A CA 1
ATOM 1518 C C . SER A 1 187 ? 1.389 -13.701 -0.848 1.00 95.62 187 SER A C 1
ATOM 1520 O O . SER A 1 187 ? 2.319 -14.183 -1.489 1.00 95.62 187 SER A O 1
ATOM 1522 N N . ILE A 1 188 ? 1.469 -12.487 -0.290 1.00 95.88 188 ILE A N 1
ATOM 1523 C CA . ILE A 1 188 ? 2.658 -11.622 -0.372 1.00 95.88 188 ILE A CA 1
ATOM 1524 C C . ILE A 1 188 ? 3.826 -12.257 0.388 1.00 95.88 188 ILE A C 1
ATOM 1526 O O . ILE A 1 188 ? 4.968 -12.233 -0.070 1.00 95.88 188 ILE A O 1
ATOM 1530 N N . VAL A 1 189 ? 3.546 -12.847 1.552 1.00 94.81 189 VAL A N 1
ATOM 1531 C CA . VAL A 1 189 ? 4.562 -13.518 2.372 1.00 94.81 189 VAL A CA 1
ATOM 1532 C C . VAL A 1 189 ? 5.040 -14.808 1.701 1.00 94.81 189 VAL A C 1
ATOM 1534 O O . VAL A 1 189 ? 6.242 -15.076 1.686 1.00 94.81 189 VAL A O 1
ATOM 1537 N N . HIS A 1 190 ? 4.131 -15.579 1.104 1.00 92.06 190 HIS A N 1
ATOM 1538 C CA . HIS A 1 190 ? 4.475 -16.770 0.331 1.00 92.06 190 HIS A CA 1
ATOM 1539 C C . HIS A 1 190 ? 5.312 -16.418 -0.905 1.00 92.06 190 HIS A C 1
ATOM 1541 O O . HIS A 1 190 ? 6.388 -16.982 -1.059 1.00 92.06 190 HIS A O 1
ATOM 1547 N N . ASP A 1 191 ? 4.919 -15.421 -1.711 1.00 91.38 191 ASP A N 1
ATOM 1548 C CA . ASP A 1 191 ? 5.715 -14.986 -2.873 1.00 91.38 191 ASP A CA 1
ATOM 1549 C C . ASP A 1 191 ? 7.124 -14.542 -2.465 1.00 91.38 191 ASP A C 1
ATOM 1551 O O . ASP A 1 191 ? 8.115 -14.903 -3.104 1.00 91.38 191 ASP A O 1
ATOM 1555 N N . ARG A 1 192 ? 7.236 -13.818 -1.344 1.00 91.00 192 ARG A N 1
ATOM 1556 C CA . ARG A 1 192 ? 8.533 -13.440 -0.781 1.00 91.00 192 ARG A CA 1
ATOM 1557 C C . ARG A 1 192 ? 9.368 -14.678 -0.492 1.00 91.00 192 ARG A C 1
ATOM 1559 O O . ARG A 1 192 ? 10.522 -14.729 -0.903 1.00 91.00 192 ARG A O 1
ATOM 1566 N N . ASN A 1 193 ? 8.817 -15.639 0.244 1.00 87.69 193 ASN A N 1
ATOM 1567 C CA . ASN A 1 193 ? 9.557 -16.809 0.713 1.00 87.69 193 ASN A CA 1
ATOM 1568 C C . ASN A 1 193 ? 9.918 -17.776 -0.419 1.00 87.69 193 ASN A C 1
ATOM 1570 O O . ASN A 1 193 ? 11.013 -18.333 -0.395 1.00 87.69 193 ASN A O 1
ATOM 1574 N N . ASP A 1 194 ? 9.030 -17.938 -1.396 1.00 84.88 194 ASP A N 1
ATOM 1575 C CA . ASP A 1 194 ? 9.163 -18.945 -2.447 1.00 84.88 194 ASP A CA 1
ATOM 1576 C C . ASP A 1 194 ? 9.970 -18.438 -3.649 1.00 84.88 194 ASP A C 1
ATOM 1578 O O . ASP A 1 194 ? 10.684 -19.222 -4.276 1.00 84.88 194 ASP A O 1
ATOM 1582 N N . ASN A 1 195 ? 9.881 -17.137 -3.966 1.00 83.44 195 ASN A N 1
ATOM 1583 C CA . ASN A 1 195 ? 10.396 -16.598 -5.230 1.00 83.44 195 ASN A CA 1
ATOM 1584 C C . ASN A 1 195 ? 11.490 -15.534 -5.078 1.00 83.44 195 ASN A C 1
ATOM 1586 O O . ASN A 1 195 ? 12.294 -15.370 -5.994 1.00 83.44 195 ASN A O 1
ATOM 1590 N N . ARG A 1 196 ? 11.520 -14.779 -3.970 1.00 81.12 196 ARG A N 1
ATOM 1591 C CA . ARG A 1 196 ? 12.362 -13.563 -3.865 1.00 81.12 196 ARG A CA 1
ATOM 1592 C C . ARG A 1 196 ? 13.369 -13.581 -2.722 1.00 81.12 196 ARG A C 1
ATOM 1594 O O . ARG A 1 196 ? 14.356 -12.851 -2.750 1.00 81.12 196 ARG A O 1
ATOM 1601 N N . ALA A 1 197 ? 13.144 -14.397 -1.698 1.00 72.94 197 ALA A N 1
ATOM 1602 C CA . ALA A 1 197 ? 14.070 -14.536 -0.589 1.00 72.94 197 ALA A CA 1
ATOM 1603 C C . ALA A 1 197 ? 15.304 -15.326 -1.035 1.00 72.94 197 ALA A C 1
ATOM 1605 O O . ALA A 1 197 ? 15.208 -16.438 -1.549 1.00 72.94 197 ALA A O 1
ATOM 1606 N N . HIS A 1 198 ? 16.489 -14.764 -0.794 1.00 61.81 198 HIS A N 1
ATOM 1607 C CA . HIS A 1 198 ? 17.741 -15.449 -1.097 1.00 61.81 198 HIS A CA 1
ATOM 1608 C C . HIS A 1 198 ? 17.798 -16.793 -0.333 1.00 61.81 198 HIS A C 1
ATOM 1610 O O . HIS A 1 198 ? 17.571 -16.798 0.883 1.00 61.81 198 HIS A O 1
ATOM 1616 N N . PRO A 1 199 ? 18.208 -17.915 -0.963 1.00 53.78 199 PRO A N 1
ATOM 1617 C CA . PRO A 1 199 ? 18.318 -19.227 -0.303 1.00 53.78 199 PRO A CA 1
ATOM 1618 C C . PRO A 1 199 ? 19.168 -19.248 0.982 1.00 53.78 199 PRO A C 1
ATOM 1620 O O . PRO A 1 199 ? 19.071 -20.164 1.795 1.00 53.78 199 PRO A O 1
ATOM 1623 N N . ARG A 1 200 ? 19.996 -18.214 1.204 1.00 49.00 200 ARG A N 1
ATOM 1624 C CA . ARG A 1 200 ? 20.815 -18.036 2.413 1.00 49.00 200 ARG A CA 1
ATOM 1625 C C . ARG A 1 200 ? 20.002 -17.851 3.699 1.00 49.00 200 ARG A C 1
ATOM 1627 O O . ARG A 1 200 ? 20.571 -18.029 4.768 1.00 49.00 200 ARG A O 1
ATOM 1634 N N . TYR A 1 201 ? 18.704 -17.549 3.625 1.00 52.56 201 TYR A N 1
ATOM 1635 C CA . TYR A 1 201 ? 17.843 -17.412 4.808 1.00 52.56 201 TYR A CA 1
ATOM 1636 C C . TYR A 1 201 ? 17.275 -18.743 5.338 1.00 52.56 201 TYR A C 1
ATOM 1638 O O . TYR A 1 201 ? 16.399 -18.729 6.196 1.00 52.56 201 TYR A O 1
ATOM 1646 N N . GLY A 1 202 ? 17.778 -19.894 4.874 1.00 47.38 202 GLY A N 1
ATOM 1647 C CA . GLY A 1 202 ? 17.494 -21.201 5.486 1.00 47.38 202 GLY A CA 1
ATOM 1648 C C . GLY A 1 202 ? 16.160 -21.838 5.088 1.00 47.38 202 GLY A C 1
ATOM 1649 O O . GLY A 1 202 ? 15.767 -22.842 5.678 1.00 47.38 202 GLY A O 1
ATOM 1650 N N . TRP A 1 203 ? 15.474 -21.293 4.082 1.00 52.34 203 TRP A N 1
ATOM 1651 C CA . TRP A 1 203 ? 14.263 -21.895 3.530 1.00 52.34 203 TRP A CA 1
ATOM 1652 C C . TRP A 1 203 ? 14.671 -22.888 2.439 1.00 52.34 203 TRP A C 1
ATOM 1654 O O . TRP A 1 203 ? 15.404 -22.557 1.511 1.00 52.34 203 TRP A O 1
ATOM 1664 N N . ALA A 1 204 ? 14.290 -24.149 2.651 1.00 47.41 204 ALA A N 1
ATOM 1665 C CA . ALA A 1 204 ? 14.697 -25.308 1.864 1.00 47.41 204 ALA A CA 1
ATOM 1666 C C . ALA A 1 204 ? 14.466 -25.117 0.350 1.00 47.41 204 ALA A C 1
ATOM 1668 O O . ALA A 1 204 ? 13.555 -24.382 -0.028 1.00 47.41 204 ALA A O 1
ATOM 1669 N N . PRO A 1 205 ? 15.204 -25.841 -0.519 1.00 45.69 205 PRO A N 1
ATOM 1670 C CA . PRO A 1 205 ? 14.995 -25.851 -1.965 1.00 45.69 205 PRO A CA 1
ATOM 1671 C C . PRO A 1 205 ? 13.709 -26.620 -2.297 1.00 45.69 205 PRO A C 1
ATOM 1673 O O . PRO A 1 205 ? 13.732 -27.704 -2.875 1.00 45.69 205 PRO A O 1
ATOM 1676 N N . LYS A 1 206 ? 12.559 -26.101 -1.873 1.00 53.50 206 LYS A N 1
ATOM 1677 C CA . LYS A 1 206 ? 11.285 -26.487 -2.460 1.00 53.50 206 LYS A CA 1
ATOM 1678 C C . LYS A 1 206 ? 11.240 -25.768 -3.794 1.00 53.50 206 LYS A C 1
ATOM 1680 O O . LYS A 1 206 ? 11.417 -24.560 -3.835 1.00 53.50 206 LYS A O 1
ATOM 1685 N N . SER A 1 207 ? 11.105 -26.540 -4.865 1.00 52.81 207 SER A N 1
ATOM 1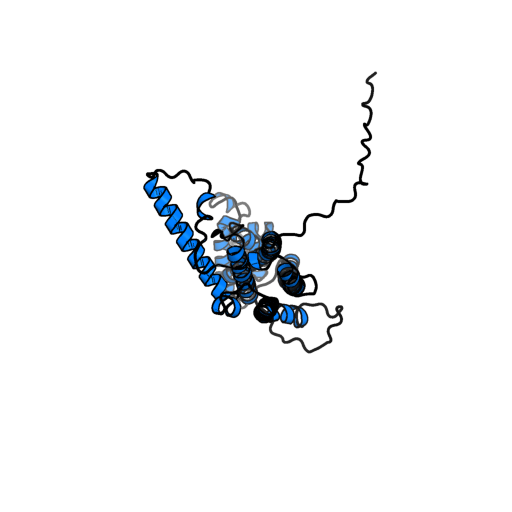686 C CA . SER A 1 207 ? 10.884 -26.071 -6.231 1.00 52.81 207 SER A CA 1
ATOM 1687 C C . SER A 1 207 ? 9.948 -24.859 -6.224 1.00 52.81 207 SER A C 1
ATOM 1689 O O . SER A 1 207 ? 8.738 -25.039 -6.064 1.00 52.81 207 SER A O 1
ATOM 1691 N N . GLY A 1 208 ? 10.514 -23.651 -6.317 1.00 51.22 208 GLY A N 1
ATOM 1692 C CA . GLY A 1 208 ? 9.742 -22.415 -6.330 1.00 51.22 208 GLY A CA 1
ATOM 1693 C C . GLY A 1 208 ? 8.694 -22.518 -7.426 1.00 51.22 208 GLY A C 1
ATOM 1694 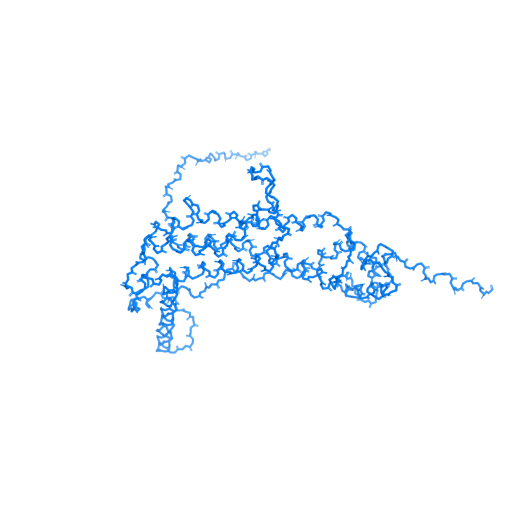O O . GLY A 1 208 ? 8.972 -23.002 -8.529 1.00 51.22 208 GLY A O 1
ATOM 1695 N N . THR A 1 209 ? 7.455 -22.161 -7.115 1.00 52.53 209 THR A N 1
ATOM 1696 C CA . THR A 1 209 ? 6.423 -22.122 -8.145 1.00 52.53 209 THR A CA 1
ATOM 1697 C C . THR A 1 209 ? 6.746 -20.954 -9.068 1.00 52.53 209 THR A C 1
ATOM 1699 O O . THR A 1 209 ? 6.868 -19.833 -8.597 1.00 52.53 209 THR A O 1
ATOM 1702 N N . ALA A 1 210 ? 6.848 -21.179 -10.379 1.00 54.06 210 ALA A N 1
ATOM 1703 C CA . ALA A 1 210 ? 7.294 -20.164 -11.346 1.00 54.06 210 ALA A CA 1
ATOM 1704 C C . ALA A 1 210 ? 6.395 -18.908 -11.452 1.00 54.06 210 ALA A C 1
ATOM 1706 O O . ALA A 1 210 ? 6.666 -18.024 -12.263 1.00 54.06 210 ALA A O 1
ATOM 1707 N N . LYS A 1 211 ? 5.303 -18.829 -10.684 1.00 72.94 211 LYS A N 1
ATOM 1708 C CA . LYS A 1 211 ? 4.351 -17.725 -10.730 1.00 72.94 211 LYS A CA 1
ATOM 1709 C C . LYS A 1 211 ? 4.663 -16.722 -9.620 1.00 72.94 211 LYS A C 1
ATOM 1711 O O . LYS A 1 211 ? 4.243 -16.909 -8.483 1.00 72.94 211 LYS A O 1
ATOM 1716 N N . MET A 1 212 ? 5.387 -15.668 -9.986 1.00 83.19 212 MET A N 1
ATOM 1717 C CA . MET A 1 212 ? 5.568 -14.486 -9.143 1.00 83.19 212 MET A CA 1
ATOM 1718 C C . MET A 1 212 ? 4.306 -13.619 -9.165 1.00 83.19 212 MET A C 1
ATOM 1720 O O . MET A 1 212 ? 3.648 -13.533 -10.205 1.00 83.19 212 MET A O 1
ATOM 1724 N N . LEU A 1 213 ? 3.999 -12.946 -8.054 1.00 88.31 213 LEU A N 1
ATOM 1725 C CA . LEU A 1 213 ? 2.967 -11.901 -8.042 1.00 88.31 213 LEU A CA 1
ATOM 1726 C C . LEU A 1 213 ? 3.376 -10.721 -8.931 1.00 88.31 213 LEU A C 1
ATOM 1728 O O . LEU A 1 213 ? 4.523 -10.248 -8.870 1.00 88.31 213 LEU A O 1
ATOM 1732 N N . ASP A 1 214 ? 2.433 -10.242 -9.742 1.00 92.06 214 ASP A N 1
ATOM 1733 C CA . ASP A 1 214 ? 2.629 -9.033 -10.534 1.00 92.06 214 ASP A CA 1
ATOM 1734 C C . ASP A 1 214 ? 2.393 -7.762 -9.695 1.00 92.06 214 ASP A C 1
ATOM 1736 O O . ASP A 1 214 ? 1.988 -7.811 -8.531 1.00 92.06 214 ASP A O 1
ATOM 1740 N N . LEU A 1 215 ? 2.719 -6.596 -10.259 1.00 92.38 215 LEU A N 1
ATOM 1741 C CA . LEU A 1 215 ? 2.550 -5.323 -9.554 1.00 92.38 215 LEU A CA 1
ATOM 1742 C C . LEU A 1 215 ? 1.077 -4.984 -9.279 1.00 92.38 215 LEU A C 1
ATOM 1744 O O . LEU A 1 215 ? 0.804 -4.321 -8.281 1.00 92.38 215 LEU A O 1
ATOM 1748 N N . GLY A 1 216 ? 0.145 -5.456 -10.112 1.00 92.88 216 GLY A N 1
ATOM 1749 C CA . GLY A 1 216 ? -1.288 -5.241 -9.915 1.00 92.88 216 GLY A CA 1
ATOM 1750 C C . GLY A 1 216 ? -1.823 -6.029 -8.720 1.00 92.88 216 GLY A C 1
ATOM 1751 O O . GLY A 1 216 ? -2.572 -5.483 -7.908 1.00 92.88 216 GLY A O 1
ATOM 1752 N N . ASP A 1 217 ? -1.375 -7.274 -8.549 1.00 94.75 217 ASP A N 1
ATOM 1753 C CA . ASP A 1 217 ? -1.672 -8.083 -7.365 1.00 94.75 217 ASP A CA 1
ATOM 1754 C C . ASP A 1 217 ? -1.144 -7.398 -6.090 1.00 94.75 217 ASP A C 1
ATOM 1756 O O . ASP A 1 217 ? -1.864 -7.258 -5.096 1.00 94.75 217 ASP A O 1
ATOM 1760 N N . ILE A 1 218 ? 0.106 -6.916 -6.120 1.00 94.94 218 ILE A N 1
ATOM 1761 C CA . ILE A 1 218 ? 0.733 -6.211 -4.988 1.00 94.94 218 ILE A CA 1
ATOM 1762 C C . ILE A 1 218 ? -0.041 -4.932 -4.640 1.00 94.94 218 ILE A C 1
ATOM 1764 O O . ILE A 1 218 ? -0.314 -4.679 -3.462 1.00 94.94 218 ILE A O 1
ATOM 1768 N N . GLU A 1 219 ? -0.426 -4.144 -5.646 1.00 94.56 219 GLU A N 1
ATOM 1769 C CA . GLU A 1 219 ? -1.227 -2.931 -5.474 1.00 94.56 219 GLU A CA 1
ATOM 1770 C C . GLU A 1 219 ? -2.588 -3.240 -4.838 1.00 94.56 219 GLU A C 1
ATOM 1772 O O . GLU A 1 219 ? -2.987 -2.569 -3.882 1.00 94.56 219 GLU A O 1
ATOM 1777 N N . ALA A 1 220 ? -3.276 -4.287 -5.302 1.00 95.50 220 ALA A N 1
ATOM 1778 C CA . ALA A 1 220 ? -4.564 -4.702 -4.754 1.00 95.50 220 ALA A CA 1
ATOM 1779 C C . ALA A 1 220 ? -4.460 -5.089 -3.267 1.00 95.50 220 ALA A C 1
ATOM 1781 O O . ALA A 1 220 ? -5.292 -4.669 -2.455 1.00 95.50 220 ALA A O 1
ATOM 1782 N N . HIS A 1 221 ? -3.412 -5.826 -2.886 1.00 97.38 221 HIS A N 1
ATOM 1783 C CA . HIS A 1 221 ? -3.142 -6.170 -1.489 1.00 97.38 221 HIS A CA 1
ATOM 1784 C C . HIS A 1 221 ? -2.813 -4.932 -0.637 1.00 97.38 221 HIS A C 1
ATOM 1786 O O . HIS A 1 221 ? -3.341 -4.783 0.470 1.00 97.38 221 HIS A O 1
ATOM 1792 N N . ALA A 1 222 ? -1.998 -4.003 -1.147 1.00 96.06 222 ALA A N 1
ATOM 1793 C CA . ALA A 1 222 ? -1.668 -2.765 -0.441 1.00 96.06 222 ALA A CA 1
ATOM 1794 C C . ALA A 1 222 ? -2.900 -1.856 -0.258 1.00 96.06 222 ALA A C 1
ATOM 1796 O O . ALA A 1 222 ? -3.113 -1.305 0.824 1.00 96.06 222 ALA A O 1
ATOM 1797 N N . ALA A 1 223 ? -3.757 -1.750 -1.277 1.00 94.56 223 ALA A N 1
ATOM 1798 C CA . ALA A 1 223 ? -5.018 -1.015 -1.207 1.00 94.56 223 ALA A CA 1
ATOM 1799 C C . ALA A 1 223 ? -6.000 -1.648 -0.208 1.00 94.56 223 ALA A C 1
ATOM 1801 O O . ALA A 1 223 ? -6.683 -0.937 0.538 1.00 94.56 223 ALA A O 1
ATOM 1802 N N . TRP A 1 224 ? -6.057 -2.983 -0.148 1.00 96.94 224 TRP A N 1
ATOM 1803 C CA . TRP A 1 224 ? -6.846 -3.688 0.861 1.00 96.94 224 TRP A CA 1
ATOM 1804 C C . TRP A 1 224 ? -6.357 -3.368 2.279 1.00 96.94 224 TRP A C 1
ATOM 1806 O O . TRP A 1 224 ? -7.172 -3.019 3.139 1.00 96.94 224 TRP A O 1
ATOM 1816 N N . ALA A 1 225 ? -5.040 -3.418 2.511 1.00 97.50 225 ALA A N 1
ATOM 1817 C CA . ALA A 1 225 ? -4.432 -3.112 3.804 1.00 97.50 225 ALA A CA 1
ATOM 1818 C C . ALA A 1 225 ? -4.681 -1.653 4.230 1.00 97.50 225 ALA A C 1
ATOM 1820 O O . ALA A 1 225 ? -5.037 -1.398 5.382 1.00 97.50 225 ALA A O 1
ATOM 1821 N N . ASP A 1 226 ? -4.595 -0.696 3.302 1.00 95.06 226 ASP A N 1
ATOM 1822 C CA . ASP A 1 226 ? -4.884 0.715 3.586 1.00 95.06 226 ASP A CA 1
ATOM 1823 C C . ASP A 1 226 ? -6.359 0.909 3.951 1.00 95.06 226 ASP A C 1
ATOM 1825 O O . ASP A 1 226 ? -6.696 1.512 4.974 1.00 95.06 226 ASP A O 1
ATOM 1829 N N . LYS A 1 227 ? -7.271 0.311 3.175 1.00 94.31 227 LYS A N 1
ATOM 1830 C CA . LYS A 1 227 ? -8.704 0.315 3.493 1.00 94.31 227 LYS A CA 1
ATOM 1831 C C . LYS A 1 227 ? -8.963 -0.307 4.864 1.00 94.31 227 LYS A C 1
ATOM 1833 O O . LYS A 1 227 ? -9.787 0.207 5.619 1.00 94.31 227 LYS A O 1
ATOM 1838 N N . PHE A 1 228 ? -8.279 -1.394 5.205 1.00 96.25 228 PHE A N 1
ATOM 1839 C CA . PHE A 1 228 ? -8.368 -2.038 6.511 1.00 96.25 228 PHE A CA 1
ATOM 1840 C C . PHE A 1 228 ? -7.939 -1.099 7.652 1.00 96.25 228 PHE A C 1
ATOM 1842 O O . PHE A 1 228 ? -8.722 -0.873 8.578 1.00 96.25 228 PHE A O 1
ATOM 1849 N N . LEU A 1 229 ? -6.762 -0.475 7.562 1.00 95.69 229 LEU A N 1
ATOM 1850 C CA . LEU A 1 229 ? -6.272 0.463 8.580 1.00 95.69 229 LEU A CA 1
ATOM 1851 C C . LEU A 1 229 ? -7.152 1.711 8.687 1.00 95.69 229 LEU A C 1
ATOM 1853 O O . LEU A 1 229 ? -7.437 2.175 9.792 1.00 95.69 229 LEU A O 1
ATOM 1857 N N . ASN A 1 230 ? -7.661 2.213 7.562 1.00 93.19 230 ASN A N 1
ATOM 1858 C CA . ASN A 1 230 ? -8.602 3.329 7.546 1.00 93.19 230 ASN A CA 1
ATOM 1859 C C . ASN A 1 230 ? -9.911 2.986 8.268 1.00 93.19 230 ASN A C 1
ATOM 1861 O O . ASN A 1 230 ? -10.428 3.825 9.008 1.00 93.19 230 ASN A O 1
ATOM 1865 N N . ARG A 1 231 ? -10.433 1.756 8.131 1.00 94.69 231 ARG A N 1
ATOM 1866 C CA . ARG A 1 231 ? -11.601 1.313 8.915 1.00 94.69 231 ARG A CA 1
ATOM 1867 C C . ARG A 1 231 ? -11.315 1.410 10.415 1.00 94.69 231 ARG A C 1
ATOM 1869 O O . ARG A 1 231 ? -12.117 2.000 11.137 1.00 94.69 231 ARG A O 1
ATOM 1876 N N . LEU A 1 232 ? -10.162 0.916 10.871 1.00 95.38 232 LEU A N 1
ATOM 1877 C CA . LEU A 1 232 ? -9.754 1.007 12.279 1.00 95.38 232 LEU A CA 1
ATOM 1878 C C . LEU A 1 232 ? -9.582 2.456 12.747 1.00 95.38 232 LEU A C 1
ATOM 1880 O O . LEU A 1 232 ? -10.080 2.823 13.811 1.00 95.38 232 LEU A O 1
ATOM 1884 N N . ARG A 1 233 ? -8.942 3.305 11.940 1.00 93.56 233 ARG A N 1
ATOM 1885 C CA . ARG A 1 233 ? -8.748 4.727 12.248 1.00 93.56 233 ARG A CA 1
ATOM 1886 C C . ARG A 1 233 ? -10.073 5.462 12.438 1.00 93.56 233 ARG A C 1
ATOM 1888 O O . ARG A 1 233 ? -10.222 6.203 13.408 1.00 93.56 233 ARG A O 1
ATOM 1895 N N . VAL A 1 234 ? -11.050 5.235 11.557 1.00 91.19 234 VAL A N 1
ATOM 1896 C CA . VAL A 1 234 ? -12.381 5.861 11.652 1.00 91.19 234 VAL A CA 1
ATOM 1897 C C . VAL A 1 234 ? -13.107 5.438 12.937 1.00 91.19 234 VAL A C 1
ATOM 1899 O O . VAL A 1 234 ? -13.822 6.247 13.539 1.00 91.19 234 VAL A O 1
ATOM 1902 N N . LEU A 1 235 ? -12.907 4.198 13.403 1.00 93.56 235 LEU A N 1
ATOM 1903 C CA . LEU A 1 235 ? -13.461 3.750 14.684 1.00 93.56 235 LEU A CA 1
ATOM 1904 C C . LEU A 1 235 ? -12.886 4.531 15.867 1.00 93.56 235 LEU A C 1
ATOM 1906 O O . LEU A 1 235 ? -13.655 4.870 16.767 1.00 93.56 235 LEU A O 1
ATOM 1910 N N . VAL A 1 236 ? -11.594 4.867 15.836 1.00 92.00 236 VAL A N 1
ATOM 1911 C CA . VAL A 1 236 ? -10.898 5.560 16.931 1.00 92.00 236 VAL A CA 1
ATOM 1912 C C . VAL A 1 236 ? -11.133 7.074 16.909 1.00 92.00 236 VAL A C 1
ATOM 1914 O O . VAL A 1 236 ? -11.583 7.641 17.900 1.00 92.00 236 VAL A O 1
ATOM 1917 N N . ASP A 1 237 ? -10.868 7.736 15.784 1.00 85.88 237 ASP A N 1
ATOM 1918 C CA . ASP A 1 237 ? -10.742 9.203 15.717 1.00 85.88 237 ASP A CA 1
ATOM 1919 C C . ASP A 1 237 ? -12.023 9.911 15.242 1.00 85.88 237 ASP A C 1
ATOM 1921 O O . ASP A 1 237 ? -12.147 11.128 15.277 1.00 85.88 237 ASP A O 1
ATOM 1925 N N . SER A 1 238 ? -13.037 9.168 14.786 1.00 72.94 238 SER A N 1
ATOM 1926 C CA . SER A 1 238 ? -14.258 9.731 14.170 1.00 72.94 238 SER A CA 1
ATOM 1927 C C . SER A 1 238 ? -14.031 10.629 12.948 1.00 72.94 238 SER A C 1
ATOM 1929 O O . SER A 1 238 ? -14.998 11.180 12.419 1.00 72.94 238 SER A O 1
ATOM 1931 N N . SER A 1 239 ? -12.788 10.786 12.497 1.00 67.38 239 SER A N 1
ATOM 1932 C CA . SER A 1 239 ? -12.445 11.594 11.340 1.00 67.38 239 SER A CA 1
ATOM 1933 C C . SER A 1 239 ? -12.880 10.887 10.060 1.00 67.38 239 SER A C 1
ATOM 1935 O O . SER A 1 239 ? -12.587 9.712 9.850 1.00 67.38 239 SER A O 1
ATOM 1937 N N . SER A 1 240 ? -13.589 11.613 9.196 1.00 59.81 240 SER A N 1
ATOM 1938 C CA . SER A 1 240 ? -13.915 11.181 7.833 1.00 59.81 240 SER A CA 1
ATOM 1939 C C . SER A 1 240 ? -12.782 11.459 6.839 1.00 59.81 240 SER A C 1
ATOM 1941 O O . SER A 1 240 ? -12.923 11.144 5.661 1.00 59.81 240 SER A O 1
ATOM 1943 N N . TRP A 1 241 ? -11.682 12.073 7.290 1.00 54.97 241 TRP A N 1
ATOM 1944 C CA . TRP A 1 241 ? -10.530 12.411 6.459 1.00 54.97 241 TRP A CA 1
ATOM 1945 C C . TRP A 1 241 ? -9.524 11.253 6.464 1.00 54.97 241 TRP A C 1
ATOM 1947 O O . TRP A 1 241 ? -8.676 11.140 7.352 1.00 54.97 241 TRP A O 1
ATOM 1957 N N . GLY A 1 242 ? -9.665 10.362 5.482 1.00 50.12 242 GLY A N 1
ATOM 1958 C CA . GLY A 1 242 ? -8.678 9.339 5.141 1.00 50.12 242 GLY A CA 1
ATOM 1959 C C . GLY A 1 242 ? -7.879 9.798 3.926 1.00 50.12 242 GLY A C 1
ATOM 1960 O O . GLY A 1 242 ? -8.464 10.025 2.873 1.00 50.12 242 GLY A O 1
ATOM 1961 N N . GLY A 1 243 ? -6.569 9.964 4.089 1.00 50.25 243 GLY A N 1
ATOM 1962 C CA . GLY A 1 243 ? -5.653 10.291 2.997 1.00 50.25 243 GLY A CA 1
ATOM 1963 C C . GLY A 1 243 ? -4.627 11.344 3.394 1.00 50.25 243 GLY A C 1
ATOM 1964 O O . GLY A 1 243 ? -4.897 12.539 3.336 1.00 50.25 243 GLY A O 1
ATOM 1965 N N . LEU A 1 244 ? -3.439 10.897 3.796 1.00 51.84 244 LEU A N 1
ATOM 1966 C CA . LEU A 1 244 ? -2.233 11.719 3.835 1.00 51.84 244 LEU A CA 1
ATOM 1967 C C . LEU A 1 244 ? -1.403 11.348 2.612 1.00 51.84 244 LEU A C 1
ATOM 1969 O O . LEU A 1 244 ? -0.496 10.546 2.731 1.00 51.84 244 LEU A O 1
ATOM 1973 N N . THR A 1 245 ? -1.754 11.873 1.441 1.00 53.81 245 THR A N 1
ATOM 1974 C CA . THR A 1 245 ? -0.818 12.452 0.458 1.00 53.81 245 THR A CA 1
ATOM 1975 C C . THR A 1 245 ? -1.538 12.668 -0.875 1.00 53.81 245 THR A C 1
ATOM 1977 O O . THR A 1 245 ? -2.246 11.777 -1.340 1.00 53.81 245 THR A O 1
ATOM 1980 N N . PRO A 1 246 ? -1.384 13.839 -1.515 1.00 53.00 246 PRO A N 1
ATOM 1981 C CA . PRO A 1 246 ? -1.620 13.930 -2.947 1.00 53.00 246 PRO A CA 1
ATOM 1982 C C . PRO A 1 246 ? -0.647 12.978 -3.651 1.00 53.00 246 PRO A C 1
ATOM 1984 O O . PRO A 1 246 ? 0.545 12.969 -3.339 1.00 53.00 246 PRO A O 1
ATOM 1987 N N . GLU A 1 247 ? -1.157 12.167 -4.576 1.00 58.72 247 GLU A N 1
ATOM 1988 C CA . GLU A 1 247 ? -0.319 11.362 -5.461 1.00 58.72 247 GLU A CA 1
ATOM 1989 C C . GLU A 1 247 ? 0.626 12.313 -6.208 1.00 58.72 247 GLU A C 1
ATOM 1991 O O . GLU A 1 247 ? 0.193 13.146 -7.003 1.00 58.72 247 GLU A O 1
ATOM 1996 N N . SER A 1 248 ? 1.927 12.245 -5.919 1.00 59.53 248 SER A N 1
ATOM 1997 C CA . SER A 1 248 ? 2.938 12.880 -6.766 1.00 59.53 248 SER A CA 1
ATOM 1998 C C . SER A 1 248 ? 2.835 12.264 -8.154 1.00 59.53 248 SER A C 1
ATOM 2000 O O . SER A 1 248 ? 2.804 11.041 -8.224 1.00 59.53 248 SER A O 1
ATOM 2002 N N . GLU A 1 249 ? 2.821 13.051 -9.230 1.00 71.12 249 GLU A N 1
ATOM 2003 C CA . GLU A 1 249 ? 2.699 12.531 -10.596 1.00 71.12 249 GLU A CA 1
ATOM 2004 C C . GLU A 1 249 ? 3.912 11.650 -10.968 1.00 71.12 249 GLU A C 1
ATOM 2006 O O . GLU A 1 249 ? 4.958 12.174 -11.351 1.00 71.12 249 GLU A O 1
ATOM 2011 N N . PRO A 1 250 ? 3.815 10.306 -10.917 1.00 79.56 250 PRO A N 1
ATOM 2012 C CA . PRO A 1 250 ? 4.958 9.428 -11.182 1.00 79.56 250 PRO A CA 1
ATOM 2013 C C . PRO A 1 250 ? 5.274 9.335 -12.687 1.00 79.56 250 PRO A C 1
ATOM 2015 O O . PRO A 1 250 ? 6.259 8.718 -13.087 1.00 79.56 250 PRO A O 1
ATOM 2018 N N . LYS A 1 251 ? 4.416 9.918 -13.537 1.00 85.94 251 LYS A N 1
ATOM 2019 C CA . LYS A 1 251 ? 4.409 9.729 -14.992 1.00 85.94 251 LYS A CA 1
ATOM 2020 C C . LYS A 1 251 ? 5.621 10.348 -15.684 1.00 85.94 251 LYS A C 1
ATOM 2022 O O . LYS A 1 251 ? 6.162 9.729 -16.592 1.00 85.94 251 LYS A O 1
ATOM 2027 N N . SER A 1 252 ? 6.047 11.541 -15.267 1.00 85.25 252 SER A N 1
ATOM 2028 C CA . SER A 1 252 ? 7.200 12.221 -15.874 1.00 85.25 252 SER A CA 1
ATOM 2029 C C . SER A 1 252 ? 8.498 11.467 -15.592 1.00 85.25 252 SER A C 1
ATOM 2031 O O . SER A 1 252 ? 9.230 11.136 -16.519 1.00 85.25 252 SER A O 1
ATOM 2033 N N . LEU A 1 253 ? 8.726 11.089 -14.331 1.00 87.62 253 LEU A N 1
ATOM 2034 C CA . LEU A 1 253 ? 9.881 10.280 -13.947 1.00 87.62 253 LEU A CA 1
ATOM 2035 C C . LEU A 1 253 ? 9.879 8.917 -14.656 1.00 87.62 253 LEU A C 1
ATOM 2037 O O . LEU A 1 253 ? 10.920 8.472 -15.130 1.00 87.62 253 LEU A O 1
ATOM 2041 N N . ALA A 1 254 ? 8.720 8.261 -14.763 1.00 92.62 254 ALA A N 1
ATOM 2042 C CA . ALA A 1 254 ? 8.594 7.002 -15.492 1.00 92.62 254 ALA A CA 1
ATOM 2043 C C . ALA A 1 254 ? 8.996 7.140 -16.970 1.00 92.62 254 ALA A C 1
ATOM 2045 O O . ALA A 1 254 ? 9.735 6.295 -17.472 1.00 92.62 254 ALA A O 1
ATOM 2046 N N . ALA A 1 255 ? 8.559 8.210 -17.644 1.00 91.50 255 ALA A N 1
ATOM 2047 C CA . ALA A 1 255 ? 8.927 8.496 -19.030 1.00 91.50 255 ALA A CA 1
ATOM 2048 C C . ALA A 1 255 ? 10.444 8.633 -19.208 1.00 91.50 255 ALA A C 1
ATOM 2050 O O . ALA A 1 255 ? 11.019 7.956 -20.062 1.00 91.50 255 ALA A O 1
ATOM 2051 N N . ASP A 1 256 ? 11.094 9.421 -18.351 1.00 88.50 256 ASP A N 1
ATOM 2052 C CA . ASP A 1 256 ? 12.543 9.627 -18.401 1.00 88.50 256 ASP A CA 1
ATOM 2053 C C . ASP A 1 256 ? 13.318 8.322 -18.154 1.00 88.50 256 ASP A C 1
ATOM 2055 O O . ASP A 1 256 ? 14.284 8.015 -18.856 1.00 88.50 256 ASP A O 1
ATOM 2059 N N . LEU A 1 257 ? 12.888 7.516 -17.177 1.00 91.56 257 LEU A N 1
ATOM 2060 C CA . LEU A 1 257 ? 13.516 6.225 -16.884 1.00 91.56 257 LEU A CA 1
ATOM 2061 C C . LEU A 1 257 ? 13.355 5.239 -18.050 1.00 91.56 257 LEU A C 1
ATOM 2063 O O . LEU A 1 257 ? 14.312 4.551 -18.404 1.00 91.56 257 LEU A O 1
ATOM 2067 N N . VAL A 1 258 ? 12.179 5.176 -18.678 1.00 93.88 258 VAL A N 1
ATOM 2068 C CA . VAL A 1 258 ? 11.952 4.312 -19.848 1.00 93.88 258 VAL A CA 1
ATOM 2069 C C . VAL A 1 258 ? 12.825 4.741 -21.024 1.00 93.88 258 VAL A C 1
ATOM 2071 O O . VAL A 1 258 ? 13.424 3.888 -21.678 1.00 93.88 258 VAL A O 1
ATOM 2074 N N . ASP A 1 259 ? 12.989 6.041 -21.252 1.00 90.38 259 ASP A N 1
ATOM 2075 C CA . ASP A 1 259 ? 13.867 6.537 -22.313 1.00 90.38 259 ASP A CA 1
ATOM 2076 C C . ASP A 1 259 ? 15.335 6.173 -22.040 1.00 90.38 259 ASP A C 1
ATOM 2078 O O . ASP A 1 259 ? 16.049 5.697 -22.925 1.00 90.38 259 ASP A O 1
ATOM 2082 N N . ILE A 1 260 ? 15.795 6.315 -20.793 1.00 89.69 260 ILE A N 1
ATOM 2083 C CA . ILE A 1 260 ? 17.145 5.890 -20.401 1.00 89.69 260 ILE A CA 1
ATOM 2084 C C . ILE A 1 260 ? 17.321 4.376 -20.589 1.00 89.69 260 ILE A C 1
ATOM 2086 O O . ILE A 1 260 ? 18.382 3.947 -21.048 1.00 89.69 260 ILE A O 1
ATOM 2090 N N . LEU A 1 261 ? 16.304 3.567 -20.279 1.00 91.25 261 LEU A N 1
ATOM 2091 C CA . LEU A 1 261 ? 16.335 2.114 -20.463 1.00 91.25 261 LEU A CA 1
ATOM 2092 C C . LEU A 1 261 ? 16.451 1.729 -21.943 1.00 91.25 261 LEU A C 1
ATOM 2094 O O . LEU A 1 261 ? 17.277 0.884 -22.297 1.00 91.25 261 LEU A O 1
ATOM 2098 N N . LEU A 1 262 ? 15.610 2.328 -22.788 1.00 89.62 262 LEU A N 1
ATOM 2099 C CA . LEU A 1 262 ? 15.464 1.959 -24.196 1.00 89.62 262 LEU A CA 1
ATOM 2100 C C . LEU A 1 262 ? 16.531 2.585 -25.093 1.00 89.62 262 LEU A C 1
ATOM 2102 O O . LEU A 1 262 ? 16.792 2.055 -26.170 1.00 89.62 262 LEU A O 1
ATOM 2106 N N . PHE A 1 263 ? 17.179 3.666 -24.661 1.00 85.88 263 PHE A N 1
ATOM 2107 C CA . PHE A 1 263 ? 18.150 4.385 -25.487 1.00 85.88 263 PHE A CA 1
ATOM 2108 C C . PHE A 1 263 ? 19.518 4.554 -24.826 1.00 85.88 263 PHE A C 1
ATOM 2110 O O . PHE A 1 263 ? 20.453 5.006 -25.473 1.00 85.88 263 PHE A O 1
ATOM 2117 N N . GLY A 1 264 ? 19.708 4.148 -23.570 1.00 79.25 264 GLY A N 1
ATOM 2118 C CA . GLY A 1 264 ? 21.021 4.108 -22.913 1.00 79.25 264 GLY A CA 1
ATOM 2119 C C . GLY A 1 264 ? 21.524 5.450 -22.367 1.00 79.25 264 GLY A C 1
ATOM 2120 O O . GLY A 1 264 ? 22.539 5.475 -21.676 1.00 79.25 264 GLY A O 1
ATOM 2121 N N . GLY A 1 265 ? 20.836 6.566 -22.632 1.00 76.12 265 GLY A N 1
ATOM 2122 C CA . GLY A 1 265 ? 21.140 7.868 -22.030 1.00 76.12 265 GLY A CA 1
ATOM 2123 C C . GLY A 1 265 ? 20.696 9.071 -22.863 1.00 76.12 265 GLY A C 1
ATOM 2124 O O . GLY A 1 265 ? 20.422 8.960 -24.058 1.00 76.12 265 GLY A O 1
ATOM 2125 N N . ARG A 1 266 ? 20.679 10.252 -22.228 1.00 69.69 266 ARG A N 1
ATOM 2126 C CA . ARG A 1 266 ? 20.168 11.501 -22.820 1.00 69.69 266 ARG A CA 1
ATOM 2127 C C . ARG A 1 266 ? 20.860 11.893 -24.126 1.00 69.69 266 ARG A C 1
ATOM 2129 O O . ARG A 1 266 ? 20.180 12.182 -25.094 1.00 69.69 266 ARG A O 1
ATOM 2136 N N . ARG A 1 267 ? 22.190 11.780 -24.203 1.00 68.31 267 ARG A N 1
ATOM 2137 C CA . ARG A 1 267 ? 22.945 12.096 -25.431 1.00 68.31 267 ARG A CA 1
ATOM 2138 C C . ARG A 1 267 ? 22.488 11.270 -26.637 1.00 68.31 267 ARG A C 1
ATOM 2140 O O . ARG A 1 267 ? 22.467 11.767 -27.755 1.00 68.31 267 ARG A O 1
ATOM 2147 N N . ARG A 1 268 ? 22.144 9.997 -26.424 1.00 67.69 268 ARG A N 1
ATOM 2148 C CA . ARG A 1 268 ? 21.658 9.130 -27.501 1.00 67.69 268 ARG A CA 1
ATOM 2149 C C . ARG A 1 268 ? 20.211 9.453 -27.856 1.00 67.69 268 ARG A C 1
ATOM 2151 O O . ARG A 1 268 ? 19.876 9.409 -29.029 1.00 67.69 268 ARG A O 1
ATOM 2158 N N . MET A 1 269 ? 19.396 9.840 -26.875 1.00 68.44 269 MET A N 1
ATOM 2159 C CA . MET A 1 269 ? 18.069 10.402 -27.135 1.00 68.44 269 MET A CA 1
ATOM 2160 C C . MET A 1 269 ? 18.137 11.666 -27.988 1.00 68.44 269 MET A C 1
ATOM 2162 O O . MET A 1 269 ? 17.426 11.736 -28.981 1.00 68.44 269 MET A O 1
ATOM 2166 N N . ASP A 1 270 ? 19.033 12.599 -27.658 1.00 66.19 270 ASP A N 1
ATOM 2167 C CA . ASP A 1 270 ? 19.225 13.836 -28.422 1.00 66.19 270 ASP A CA 1
ATOM 2168 C C . ASP A 1 270 ? 19.612 13.523 -29.885 1.00 66.19 270 ASP A C 1
ATOM 2170 O O . ASP A 1 270 ? 19.033 14.073 -30.822 1.00 66.19 270 ASP A O 1
ATOM 2174 N N . LEU A 1 271 ? 20.526 12.566 -30.103 1.00 64.50 271 LEU A N 1
ATOM 2175 C CA . LEU A 1 271 ? 20.886 12.088 -31.447 1.00 64.50 271 LEU A CA 1
ATOM 2176 C C . LEU A 1 271 ? 19.689 11.463 -32.183 1.00 64.50 271 LEU A C 1
ATOM 2178 O O . LEU A 1 271 ? 19.444 11.768 -33.347 1.00 64.50 271 LEU A O 1
ATOM 2182 N N . LEU A 1 272 ? 18.920 10.601 -31.512 1.00 61.16 272 LEU A N 1
ATOM 2183 C CA . LEU A 1 272 ? 17.795 9.891 -32.122 1.00 61.16 272 LEU A CA 1
ATOM 2184 C C . LEU A 1 272 ? 16.619 10.811 -32.439 1.00 61.16 272 LEU A C 1
ATOM 2186 O O . LEU A 1 272 ? 15.957 10.600 -33.452 1.00 61.16 272 LEU A O 1
ATOM 2190 N N . SER A 1 273 ? 16.357 11.829 -31.625 1.00 59.50 273 SER A N 1
ATOM 2191 C CA . SER A 1 273 ? 15.316 12.820 -31.898 1.00 59.50 273 SER A CA 1
ATOM 2192 C C . SER A 1 273 ? 15.693 13.800 -33.013 1.00 59.50 273 SER A C 1
ATOM 2194 O O . SER A 1 273 ? 14.879 14.650 -33.355 1.00 59.50 273 SER A O 1
ATOM 2196 N N . GLY A 1 274 ? 16.905 13.700 -33.574 1.00 55.22 274 GLY A N 1
ATOM 2197 C CA . GLY A 1 274 ? 17.405 14.625 -34.588 1.00 55.22 274 GLY A CA 1
ATOM 2198 C C . GLY A 1 274 ? 17.915 15.951 -34.018 1.00 55.22 274 GLY A C 1
ATOM 2199 O O . GLY A 1 274 ? 18.183 16.862 -34.785 1.00 55.22 274 GLY A O 1
ATOM 2200 N N . LEU A 1 275 ? 18.111 16.078 -32.696 1.00 54.81 275 LEU A N 1
ATOM 2201 C CA . LEU A 1 275 ? 18.653 17.297 -32.065 1.00 54.81 275 LEU A CA 1
ATOM 2202 C C . LEU A 1 275 ? 20.162 17.493 -32.322 1.00 54.81 275 LEU A C 1
ATOM 2204 O O . LEU A 1 275 ? 20.773 18.389 -31.741 1.00 54.81 275 LEU A O 1
ATOM 2208 N N . ALA A 1 276 ? 20.771 16.672 -33.182 1.00 54.56 276 ALA A N 1
ATOM 2209 C CA . ALA A 1 276 ? 22.078 16.947 -33.761 1.00 54.56 276 ALA A CA 1
ATOM 2210 C C . ALA A 1 276 ? 21.963 18.181 -34.674 1.00 54.56 276 ALA A C 1
ATOM 2212 O O . ALA A 1 276 ? 21.493 18.06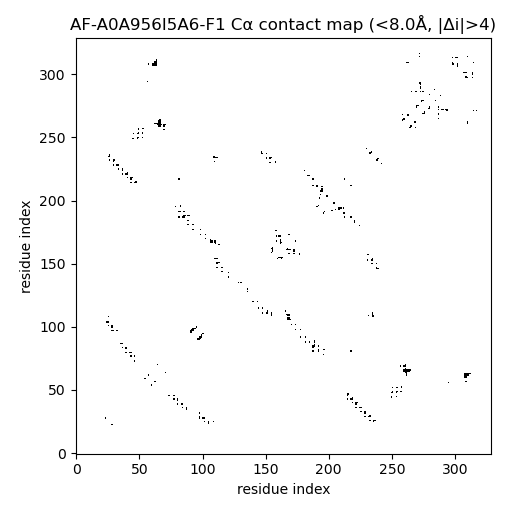2 -35.795 1.00 54.56 276 ALA A O 1
ATOM 2213 N N . GLU A 1 277 ? 22.314 19.337 -34.103 1.00 54.28 277 GLU A N 1
ATOM 2214 C CA . GLU A 1 277 ? 22.533 20.700 -34.636 1.00 54.28 277 GLU A CA 1
ATOM 2215 C C . GLU A 1 277 ? 21.510 21.313 -35.628 1.00 54.28 277 GLU A C 1
ATOM 2217 O O . GLU A 1 277 ? 21.151 22.475 -35.436 1.00 54.28 277 GLU A O 1
ATOM 2222 N N . ASP A 1 278 ? 20.920 20.568 -36.566 1.00 51.75 278 ASP A N 1
ATOM 2223 C CA . ASP A 1 278 ? 20.077 21.116 -37.640 1.00 51.75 278 ASP A CA 1
ATOM 2224 C C . ASP A 1 278 ? 18.563 21.086 -37.335 1.00 51.75 278 ASP A C 1
ATOM 2226 O O . ASP A 1 278 ? 17.845 22.030 -37.675 1.00 51.75 278 ASP A O 1
ATOM 2230 N N . ALA A 1 279 ? 18.036 20.071 -36.628 1.00 45.91 279 ALA A N 1
ATOM 2231 C CA . ALA A 1 279 ? 16.591 20.004 -36.321 1.00 45.91 279 ALA A CA 1
ATOM 2232 C C . ALA A 1 279 ? 16.170 20.843 -35.095 1.00 45.91 279 ALA A C 1
ATOM 2234 O O . ALA A 1 279 ? 14.998 21.199 -34.948 1.00 45.91 279 ALA A O 1
ATOM 2235 N N . ALA A 1 280 ? 17.120 21.209 -34.226 1.00 47.38 280 ALA A N 1
ATOM 2236 C CA . ALA A 1 280 ? 16.860 22.009 -33.024 1.00 47.38 280 ALA A CA 1
ATOM 2237 C C . ALA A 1 280 ? 16.357 23.434 -33.343 1.00 47.38 280 ALA A C 1
ATOM 2239 O O . ALA A 1 280 ? 15.692 24.056 -32.512 1.00 47.38 280 ALA A O 1
ATOM 2240 N N . ALA A 1 281 ? 16.641 23.945 -34.546 1.00 49.41 281 ALA A N 1
ATOM 2241 C CA . ALA A 1 281 ? 16.279 25.297 -34.964 1.00 49.41 281 ALA A CA 1
ATOM 2242 C C . ALA A 1 281 ? 14.793 25.465 -35.351 1.00 49.41 281 ALA A C 1
ATOM 2244 O O . ALA A 1 281 ? 14.303 26.595 -35.356 1.00 49.41 281 ALA A O 1
ATOM 2245 N N . ALA A 1 282 ? 14.067 24.379 -35.653 1.00 51.28 282 ALA A N 1
ATOM 2246 C CA . ALA A 1 282 ? 12.711 24.450 -36.212 1.00 51.28 282 ALA A CA 1
ATOM 2247 C C . ALA A 1 282 ? 11.582 23.990 -35.267 1.00 51.28 282 ALA A C 1
ATOM 2249 O O . ALA A 1 282 ? 10.458 24.467 -35.416 1.00 51.28 282 ALA A O 1
ATOM 2250 N N . GLU A 1 283 ? 11.833 23.091 -34.304 1.00 46.03 283 GLU A N 1
ATOM 2251 C CA . GLU A 1 283 ? 10.729 22.346 -33.663 1.00 46.03 283 GLU A CA 1
ATOM 2252 C C . GLU A 1 283 ? 10.771 22.224 -32.113 1.00 46.03 283 GLU A C 1
ATOM 2254 O O . GLU A 1 283 ? 9.892 21.588 -31.530 1.00 46.03 283 GLU A O 1
ATOM 2259 N N . GLY A 1 284 ? 11.726 22.854 -31.404 1.00 50.91 284 GLY A N 1
ATOM 2260 C CA . GLY A 1 284 ? 11.826 22.794 -29.929 1.00 50.91 284 GLY A CA 1
ATOM 2261 C C . GLY A 1 284 ? 13.206 22.412 -29.371 1.00 50.91 284 GLY A C 1
ATOM 2262 O O . GLY A 1 284 ? 14.006 21.759 -30.036 1.00 50.91 284 GLY A O 1
ATOM 2263 N N . LEU A 1 285 ? 13.480 22.835 -28.130 1.00 56.59 285 LEU A N 1
ATOM 2264 C CA . LEU A 1 285 ? 14.801 22.813 -27.473 1.00 56.59 285 LEU A CA 1
ATOM 2265 C C . LEU A 1 285 ? 15.090 21.545 -26.648 1.00 56.59 285 LEU A C 1
ATOM 2267 O O . LEU A 1 285 ? 16.228 21.348 -26.222 1.00 56.59 285 LEU A O 1
ATOM 2271 N N . TYR A 1 286 ? 14.086 20.708 -26.356 1.00 62.78 286 TYR A N 1
ATOM 2272 C CA . TYR A 1 286 ? 14.233 19.616 -25.386 1.00 62.78 286 TYR A CA 1
ATOM 2273 C C . TYR A 1 286 ? 13.805 18.251 -25.943 1.00 62.78 286 TYR A C 1
ATOM 2275 O O . TYR A 1 286 ? 12.720 18.121 -26.500 1.00 62.78 286 TYR A O 1
ATOM 2283 N N . ALA A 1 287 ? 14.604 17.203 -25.696 1.00 63.03 287 ALA A N 1
ATOM 2284 C CA . ALA A 1 287 ? 14.367 15.831 -26.176 1.00 63.03 287 ALA A CA 1
ATOM 2285 C C . ALA A 1 287 ? 12.965 15.269 -25.877 1.00 63.03 287 ALA A C 1
ATOM 2287 O O . ALA A 1 287 ? 12.392 14.563 -26.705 1.00 63.03 287 ALA A O 1
ATOM 2288 N N . TRP A 1 288 ? 12.372 15.623 -24.730 1.00 69.81 288 TRP A N 1
ATOM 2289 C CA . TRP A 1 288 ? 11.027 15.173 -24.356 1.00 69.81 288 TRP A CA 1
ATOM 2290 C C . TRP A 1 288 ? 9.936 15.653 -25.329 1.00 69.81 288 TRP A C 1
ATOM 2292 O O . TRP A 1 288 ? 8.913 14.987 -25.463 1.00 69.81 288 TRP A O 1
ATOM 2302 N N . GLN A 1 289 ? 10.152 16.764 -26.045 1.00 71.62 289 GLN A N 1
ATOM 2303 C CA . GLN A 1 289 ? 9.192 17.314 -27.014 1.00 71.62 289 GLN A CA 1
ATOM 2304 C C . GLN A 1 289 ? 9.058 16.434 -28.267 1.00 71.62 289 GLN A C 1
ATOM 2306 O O . GLN A 1 289 ? 8.013 16.428 -28.910 1.00 71.62 289 GLN A O 1
ATOM 2311 N N . TYR A 1 290 ? 10.088 15.645 -28.579 1.00 73.69 290 TYR A N 1
ATOM 2312 C CA . TYR A 1 290 ? 10.174 14.805 -29.781 1.00 73.69 290 TYR A CA 1
ATOM 2313 C C . TYR A 1 290 ? 10.036 13.317 -29.493 1.00 73.69 290 TYR A C 1
ATOM 2315 O O . TYR A 1 290 ? 10.109 12.486 -30.400 1.00 73.69 290 TYR A O 1
ATOM 2323 N N . ARG A 1 291 ? 9.843 12.978 -28.222 1.00 81.81 291 ARG A N 1
ATOM 2324 C CA . ARG A 1 291 ? 9.815 11.615 -27.711 1.00 81.81 291 ARG A CA 1
ATOM 2325 C C . ARG A 1 291 ? 8.860 10.719 -28.495 1.00 81.81 291 ARG A C 1
ATOM 2327 O O . ARG A 1 291 ? 9.272 9.691 -29.020 1.00 81.81 291 ARG A O 1
ATOM 2334 N N . GLU A 1 292 ? 7.607 11.142 -28.649 1.00 87.38 292 GLU A N 1
ATOM 2335 C CA . GLU A 1 292 ? 6.590 10.362 -29.370 1.00 87.38 292 GLU A CA 1
ATOM 2336 C C . GLU A 1 292 ? 6.949 10.167 -30.851 1.00 87.38 292 GLU A C 1
ATOM 2338 O O . GLU A 1 292 ? 6.785 9.074 -31.390 1.00 87.38 292 GLU A O 1
ATOM 2343 N N . ARG A 1 293 ? 7.525 11.189 -31.500 1.00 83.06 293 ARG A N 1
ATOM 2344 C CA . ARG A 1 293 ? 7.987 11.098 -32.895 1.00 83.06 293 ARG A CA 1
ATOM 2345 C C . ARG A 1 293 ? 9.122 10.081 -33.040 1.00 83.06 293 ARG A C 1
ATOM 2347 O O . ARG A 1 293 ? 9.127 9.317 -34.004 1.00 83.06 293 ARG A O 1
ATOM 2354 N N . ALA A 1 294 ? 10.048 10.036 -32.081 1.00 82.50 294 ALA A N 1
ATOM 2355 C CA . ALA A 1 294 ? 11.124 9.049 -32.058 1.00 82.50 294 ALA A CA 1
ATOM 2356 C C . ALA A 1 294 ? 10.581 7.616 -31.903 1.00 82.50 294 ALA A C 1
ATOM 2358 O O . ALA A 1 294 ? 10.978 6.730 -32.663 1.00 82.50 294 ALA A O 1
ATOM 2359 N N . TYR A 1 295 ? 9.625 7.394 -30.990 1.00 89.06 295 TYR A N 1
ATOM 2360 C CA . TYR A 1 295 ? 8.960 6.094 -30.835 1.00 89.06 295 TYR A CA 1
ATOM 2361 C C . TYR A 1 295 ? 8.239 5.655 -32.121 1.00 89.06 295 TYR A C 1
ATOM 2363 O O . TYR A 1 295 ? 8.416 4.517 -32.559 1.00 89.06 295 TYR A O 1
ATOM 2371 N N . GLU A 1 296 ? 7.470 6.536 -32.769 1.00 88.56 296 GLU A N 1
ATOM 2372 C CA . GLU A 1 296 ? 6.761 6.193 -34.014 1.00 88.56 296 GLU A CA 1
ATOM 2373 C C . GLU A 1 296 ? 7.706 5.904 -35.191 1.00 88.56 296 GLU A C 1
ATOM 2375 O O . GLU A 1 296 ? 7.431 5.005 -35.995 1.00 88.56 296 GLU A O 1
ATOM 2380 N N . ARG A 1 297 ? 8.851 6.598 -35.279 1.00 84.62 297 ARG A N 1
ATOM 2381 C CA . ARG A 1 297 ? 9.877 6.294 -36.289 1.00 84.62 297 ARG A CA 1
ATOM 2382 C C . ARG A 1 297 ? 10.406 4.867 -36.122 1.00 84.62 297 ARG A C 1
ATOM 2384 O O . ARG A 1 297 ? 10.371 4.093 -37.076 1.00 84.62 297 ARG A O 1
ATOM 2391 N N . LEU A 1 298 ? 10.792 4.490 -34.901 1.00 85.38 298 LEU A N 1
ATOM 2392 C CA . LEU A 1 298 ? 11.290 3.141 -34.598 1.00 85.38 298 LEU A CA 1
ATOM 2393 C C . LEU A 1 298 ? 10.255 2.063 -34.918 1.00 85.38 298 LEU A C 1
ATOM 2395 O O . LEU A 1 298 ? 10.589 1.028 -35.493 1.00 85.38 298 LEU A O 1
ATOM 2399 N N . TRP A 1 299 ? 8.981 2.315 -34.610 1.00 89.94 299 TRP A N 1
ATOM 2400 C CA . TRP A 1 299 ? 7.893 1.405 -34.972 1.00 89.94 299 TRP A CA 1
ATOM 2401 C C . TRP A 1 299 ? 7.716 1.243 -36.477 1.00 89.94 299 TRP A C 1
ATOM 2403 O O . TRP A 1 299 ? 7.423 0.139 -36.946 1.00 89.94 299 TRP A O 1
ATOM 2413 N N . THR A 1 300 ? 7.892 2.325 -37.230 1.00 86.38 300 THR A N 1
ATOM 2414 C CA . THR A 1 300 ? 7.803 2.312 -38.691 1.00 86.38 300 THR A CA 1
ATOM 2415 C C . THR A 1 300 ? 8.947 1.495 -39.293 1.00 86.38 300 THR A C 1
ATOM 2417 O O . THR A 1 300 ? 8.695 0.595 -40.092 1.00 86.38 300 THR A O 1
ATOM 2420 N N . GLU A 1 301 ? 10.180 1.715 -38.836 1.00 80.69 301 GLU A N 1
ATOM 2421 C CA . GLU A 1 301 ? 11.376 0.977 -39.273 1.00 80.69 301 GLU A CA 1
ATOM 2422 C C . GLU A 1 301 ? 11.371 -0.495 -38.832 1.00 80.69 301 GLU A C 1
ATOM 2424 O O . GLU A 1 301 ? 11.893 -1.373 -39.525 1.00 80.69 301 GLU A O 1
ATOM 2429 N N . ARG A 1 302 ? 10.756 -0.806 -37.685 1.00 79.62 302 ARG A N 1
ATOM 2430 C CA . ARG A 1 302 ? 10.623 -2.189 -37.220 1.00 79.62 302 ARG A CA 1
ATOM 2431 C C . ARG A 1 302 ? 9.697 -3.000 -38.115 1.00 79.62 302 ARG A C 1
ATOM 2433 O O . ARG A 1 302 ? 9.955 -4.171 -38.338 1.00 79.62 302 ARG A O 1
ATOM 2440 N N . ARG A 1 303 ? 8.629 -2.423 -38.676 1.00 63.34 303 ARG A N 1
ATOM 2441 C CA . ARG A 1 303 ? 7.741 -3.176 -39.590 1.00 63.34 303 ARG A CA 1
ATOM 2442 C C . ARG A 1 303 ? 8.483 -3.752 -40.799 1.00 63.34 303 ARG A C 1
ATOM 2444 O O . ARG A 1 303 ? 8.035 -4.751 -41.351 1.00 63.34 303 ARG A O 1
ATOM 2451 N N . SER A 1 304 ? 9.616 -3.161 -41.172 1.00 64.38 304 SER A N 1
ATOM 2452 C CA . SER A 1 304 ? 10.510 -3.688 -42.205 1.00 64.38 304 SER A CA 1
ATOM 2453 C C . SER A 1 304 ? 11.493 -4.767 -41.726 1.00 64.38 304 SER A C 1
ATOM 2455 O O . SER A 1 304 ? 12.062 -5.447 -42.573 1.00 64.38 304 SER A O 1
ATOM 2457 N N . ASN A 1 305 ? 11.684 -4.967 -40.414 1.00 61.78 305 ASN A N 1
ATOM 2458 C CA . ASN A 1 305 ? 12.734 -5.815 -39.840 1.00 61.78 305 ASN A CA 1
ATOM 2459 C C . ASN A 1 305 ? 12.195 -6.741 -38.729 1.00 61.78 305 ASN A C 1
ATOM 2461 O O . ASN A 1 305 ? 11.577 -6.289 -37.773 1.00 61.78 305 ASN A O 1
ATOM 2465 N N . ALA A 1 306 ? 12.504 -8.042 -38.768 1.00 79.19 306 ALA A N 1
ATOM 2466 C CA . ALA A 1 306 ? 12.093 -9.021 -37.742 1.00 79.19 306 ALA A CA 1
ATOM 2467 C C . ALA A 1 306 ? 12.814 -8.868 -36.374 1.00 79.19 306 ALA A C 1
ATOM 2469 O O . ALA A 1 306 ? 12.944 -9.829 -35.618 1.00 79.19 306 ALA A O 1
ATOM 2470 N N . LEU A 1 307 ? 13.329 -7.677 -36.069 1.00 82.81 307 LEU A N 1
ATOM 2471 C CA . LEU A 1 307 ? 14.181 -7.384 -34.920 1.00 82.81 307 LEU A CA 1
ATOM 2472 C C . LEU A 1 307 ? 13.366 -6.820 -33.731 1.00 82.81 307 LEU A C 1
ATOM 2474 O O . LEU A 1 307 ? 12.209 -6.409 -33.906 1.00 82.81 307 LEU A O 1
ATOM 2478 N N . PRO A 1 308 ? 13.939 -6.809 -32.508 1.00 86.62 308 PRO A N 1
ATOM 2479 C CA . PRO A 1 308 ? 13.361 -6.125 -31.346 1.00 86.62 308 PRO A CA 1
ATOM 2480 C C . PRO A 1 308 ? 13.072 -4.640 -31.615 1.00 86.62 308 PRO A C 1
ATOM 2482 O O . PRO A 1 308 ? 13.690 -4.048 -32.491 1.00 86.62 308 PRO A O 1
ATOM 2485 N N . PHE A 1 309 ? 12.160 -4.032 -30.846 1.00 84.88 309 PHE A N 1
ATOM 2486 C CA . PHE A 1 309 ? 11.635 -2.673 -31.076 1.00 84.88 309 PHE A CA 1
ATOM 2487 C C . PHE A 1 309 ? 12.690 -1.554 -31.230 1.00 84.88 309 PHE A C 1
ATOM 2489 O O . PHE A 1 309 ? 12.493 -0.631 -32.016 1.00 84.88 309 PHE A O 1
ATOM 2496 N N . ASN A 1 310 ? 13.789 -1.634 -30.489 1.00 87.31 310 ASN A N 1
ATOM 2497 C CA . ASN A 1 310 ? 14.872 -0.650 -30.436 1.00 87.31 310 ASN A CA 1
ATOM 2498 C C . ASN A 1 310 ? 16.229 -1.320 -30.708 1.00 87.31 310 ASN A C 1
ATOM 2500 O O . ASN A 1 310 ? 17.215 -1.062 -30.011 1.00 87.31 310 ASN A O 1
ATOM 2504 N N . HIS A 1 311 ? 16.274 -2.230 -31.682 1.00 86.56 311 HIS A N 1
ATOM 2505 C CA . HIS A 1 311 ? 17.508 -2.916 -32.043 1.00 86.56 311 HIS A CA 1
ATOM 2506 C C . HIS A 1 311 ? 18.616 -1.893 -32.365 1.00 86.56 311 HIS A C 1
ATOM 2508 O O . HIS A 1 311 ? 18.330 -0.904 -33.043 1.00 86.56 311 HIS A O 1
ATOM 2514 N N . PRO A 1 312 ? 19.882 -2.112 -31.952 1.00 83.25 312 PRO A N 1
ATOM 2515 C CA . PRO A 1 312 ? 20.962 -1.143 -32.155 1.00 83.25 312 PRO A CA 1
ATOM 2516 C C . PRO A 1 312 ? 21.122 -0.633 -33.593 1.00 83.25 312 PRO A C 1
ATOM 2518 O O . PRO A 1 312 ? 21.531 0.506 -33.787 1.00 83.25 312 PRO A O 1
ATOM 2521 N N . ASP A 1 313 ? 20.772 -1.442 -34.594 1.00 81.50 313 ASP A N 1
ATOM 2522 C CA . ASP A 1 313 ? 20.832 -1.046 -36.008 1.00 81.50 313 ASP A CA 1
ATOM 2523 C C . ASP A 1 313 ? 19.762 -0.020 -36.409 1.00 81.50 313 ASP A C 1
ATOM 2525 O O . ASP A 1 313 ? 20.028 0.804 -37.274 1.00 81.50 313 ASP A O 1
ATOM 2529 N N . GLN A 1 314 ? 18.600 -0.005 -35.745 1.00 76.56 314 GLN A N 1
ATOM 2530 C CA . GLN A 1 314 ? 17.576 1.043 -35.912 1.00 76.56 314 GLN A CA 1
ATOM 2531 C C . GLN A 1 314 ? 17.993 2.364 -35.252 1.00 76.56 314 GLN A C 1
ATOM 2533 O O . GLN A 1 314 ? 17.407 3.414 -35.489 1.00 76.56 314 GLN A O 1
ATOM 2538 N N . LEU A 1 315 ? 18.990 2.311 -34.366 1.00 75.12 315 LEU A N 1
ATOM 2539 C CA . LEU A 1 315 ? 19.495 3.478 -33.649 1.00 75.12 315 LEU A CA 1
ATOM 2540 C C . LEU A 1 315 ? 20.703 4.115 -34.343 1.00 75.12 315 LEU A C 1
ATOM 2542 O O . LEU A 1 315 ? 21.225 5.119 -33.852 1.00 75.12 315 LEU A O 1
ATOM 2546 N N . ARG A 1 316 ? 21.185 3.527 -35.445 1.00 74.88 316 ARG A N 1
ATOM 2547 C CA . ARG A 1 316 ? 22.255 4.120 -36.249 1.00 74.88 316 ARG A CA 1
ATOM 2548 C C . ARG A 1 316 ? 21.654 5.216 -37.130 1.00 74.88 316 ARG A C 1
ATOM 2550 O O . ARG A 1 316 ? 20.592 4.985 -37.706 1.00 74.88 316 ARG A O 1
ATOM 2557 N N . PRO A 1 317 ? 22.309 6.380 -37.263 1.00 65.62 317 PRO A N 1
ATOM 2558 C CA . PRO A 1 317 ? 21.948 7.333 -38.302 1.00 65.62 317 PRO A CA 1
ATOM 2559 C C . PRO A 1 317 ? 21.942 6.601 -39.646 1.00 65.62 317 PRO A C 1
ATOM 2561 O O . PRO A 1 317 ? 22.904 5.905 -39.973 1.00 65.62 317 PRO A O 1
ATOM 2564 N N . THR A 1 318 ? 20.854 6.700 -40.403 1.00 63.06 318 THR A N 1
ATOM 2565 C CA . THR A 1 318 ? 20.864 6.265 -41.797 1.00 63.06 318 THR A CA 1
ATOM 2566 C C . THR A 1 318 ? 21.842 7.166 -42.536 1.00 63.06 318 THR A C 1
ATOM 2568 O O . THR A 1 318 ? 21.550 8.341 -42.712 1.00 63.06 318 THR A O 1
ATOM 2571 N N . GLU A 1 319 ? 22.981 6.632 -42.978 1.00 58.47 319 GLU A N 1
ATOM 2572 C CA . GLU A 1 319 ? 23.984 7.330 -43.812 1.00 58.47 319 GLU A CA 1
ATOM 2573 C C . GLU A 1 319 ? 23.453 7.700 -45.218 1.00 58.47 319 GLU A C 1
ATOM 2575 O O . GLU A 1 319 ? 24.212 7.899 -46.158 1.00 58.47 319 GLU A O 1
ATOM 2580 N N . LYS A 1 320 ? 22.133 7.761 -45.398 1.00 54.31 320 LYS A N 1
ATOM 2581 C CA . LYS A 1 320 ? 21.489 8.120 -46.654 1.00 54.31 320 LYS A CA 1
ATOM 2582 C C . LYS A 1 320 ? 21.169 9.605 -46.614 1.00 54.31 320 LYS A C 1
ATOM 2584 O O . LYS A 1 320 ? 20.244 9.980 -45.901 1.00 54.31 320 LYS A O 1
ATOM 2589 N N . ASP A 1 321 ? 21.996 10.398 -47.296 1.00 46.75 321 ASP A N 1
ATOM 2590 C CA . ASP A 1 321 ? 21.560 11.387 -48.306 1.00 46.75 321 ASP A CA 1
ATOM 2591 C C . ASP A 1 321 ? 22.670 12.382 -48.733 1.00 46.75 321 ASP A C 1
ATOM 2593 O O . ASP A 1 321 ? 22.404 13.253 -49.550 1.00 46.75 321 ASP A O 1
ATOM 2597 N N . ASP A 1 322 ? 23.933 12.219 -48.308 1.00 48.38 322 ASP A N 1
ATOM 2598 C CA . ASP A 1 322 ? 25.027 13.115 -48.755 1.00 48.38 322 ASP A CA 1
ATOM 2599 C C . ASP A 1 322 ? 25.780 12.653 -50.027 1.00 48.38 322 ASP A C 1
ATOM 2601 O O . ASP A 1 322 ? 26.647 13.367 -50.524 1.00 48.38 322 ASP A O 1
ATOM 2605 N N . GLU A 1 323 ? 25.464 11.489 -50.609 1.00 50.66 323 GLU A N 1
ATOM 2606 C CA . GLU A 1 323 ? 26.150 11.000 -51.827 1.00 50.66 323 GLU A CA 1
ATOM 2607 C C . GLU A 1 323 ? 25.421 11.312 -53.153 1.00 50.66 323 GLU A C 1
ATOM 2609 O O . GLU A 1 323 ? 25.820 10.794 -54.197 1.00 50.66 323 GLU A O 1
ATOM 2614 N N . SER A 1 324 ? 24.371 12.148 -53.173 1.00 51.84 324 SER A N 1
ATOM 2615 C CA . SER A 1 324 ? 23.533 12.316 -54.378 1.00 51.84 324 SER A CA 1
ATOM 2616 C C . SER A 1 324 ? 23.447 13.707 -55.017 1.00 51.84 324 SER A C 1
ATOM 2618 O O . SER A 1 324 ? 22.449 13.936 -55.693 1.00 51.84 324 SER A O 1
ATOM 2620 N N . GLU A 1 325 ? 24.434 14.610 -54.899 1.00 53.00 325 GLU A N 1
ATOM 2621 C CA . GLU A 1 325 ? 24.399 15.867 -55.695 1.00 53.00 325 GLU A CA 1
ATOM 2622 C C . GLU A 1 325 ? 25.699 16.347 -56.385 1.00 53.00 325 GLU A C 1
ATOM 2624 O O . GLU A 1 325 ? 25.597 17.225 -57.232 1.00 53.00 325 GLU A O 1
ATOM 2629 N N . ASP A 1 326 ? 26.881 15.739 -56.199 1.00 54.50 326 ASP A N 1
ATOM 2630 C CA . ASP A 1 326 ? 28.134 16.288 -56.788 1.00 54.50 326 ASP A CA 1
ATOM 2631 C C . ASP A 1 326 ? 28.752 15.480 -57.953 1.00 54.50 326 ASP A C 1
ATOM 2633 O O . ASP A 1 326 ? 29.937 15.610 -58.263 1.00 54.50 326 ASP A O 1
ATOM 2637 N N . SER A 1 327 ? 27.968 14.657 -58.660 1.00 49.06 327 SER A N 1
ATOM 2638 C CA . SER A 1 327 ? 28.452 13.940 -59.859 1.00 49.06 327 SER A CA 1
ATOM 2639 C C . SER A 1 327 ? 27.737 14.314 -61.155 1.00 49.06 327 SER A C 1
ATOM 2641 O O . SER A 1 327 ? 27.556 13.462 -62.011 1.00 49.06 327 SER A O 1
ATOM 2643 N N . GLU A 1 328 ? 27.380 15.585 -61.346 1.00 52.09 328 GLU A N 1
ATOM 2644 C CA . GLU A 1 328 ? 27.058 16.120 -62.678 1.00 52.09 328 GLU A CA 1
ATOM 2645 C C . GLU A 1 328 ? 27.338 17.635 -62.759 1.00 52.09 328 GLU A C 1
ATOM 2647 O O . GLU A 1 328 ? 26.433 18.459 -62.658 1.00 52.09 328 GLU A O 1
ATOM 2652 N N . SER A 1 329 ? 28.606 18.011 -62.978 1.00 50.81 329 SER A N 1
ATOM 2653 C CA . SER A 1 329 ? 28.970 19.243 -63.710 1.00 50.81 329 SER A CA 1
ATOM 2654 C C . SER A 1 329 ? 30.424 19.250 -64.161 1.00 50.81 329 SER A C 1
ATOM 2656 O O . SER A 1 329 ? 31.302 19.090 -63.282 1.00 50.81 329 SER A O 1
#

Radius of gyration: 29.59 Å; Cα contacts (8 Å, |Δi|>4): 262; chains: 1; bounding box: 76×68×95 Å

Foldseek 3Di:
DDDDDDDPPPPPCPPDDPDPDDQDALLVLLVVLLVLLVVLLLLLVLLVLLVVLLCVLQVVFFADFLAVPLVVVSVVSVLVSLVSVLVSLCQQLDVVHSLNSSQVHPLVLLAQAPDQDPPPLPPDDDDPDPDDPVVSVVVSVVLSVVLSVLSLVLSCVLQVPCSVVRHGDHPVSSVVNSVVLCVLCVLSNLLSLQPRPDCVVPRDPDPRDPDHDDSVNVNVSSVVVLVVSVSRNCSRPSDPDRDPDDNDPSNVVSNQSSCCRRQVDDVLLCVLLVVPPPPCVPQHPGSVSSSVVSSVQLVVVCVVPVDRSRPVVSSDPPPPDPPPDPPDD

Mean predicted aligned error: 10.45 Å

Sequence (329 aa):
MPTAPEDDERELDESRPNEPSEPPTALELIQRAQLELDGIRHRCTALAAFQAELTRCSRGEPFTIMNDLLWTTMIDARDMLLVHFSQWIVSATEPGGLFKRLRQVPMSSFYVRTKPDRHAWKAGKAWVWNGSEADVAGFKKESAARAHARRRQLFEEVFPDAAKQGRRPNHKDWDTLEQEFWHALESIVHDRNDNRAHPRYGWAPKSGTAKMLDLGDIEAHAAWADKFLNRLRVLVDSSSWGGLTPESEPKSLAADLVDILLFGGRRRMDLLSGLAEDAAAAEGLYAWQYRERAYERLWTERRSNALPFNHPDQLRPTEKDDESEDSES

Solvent-accessible surface area (backbone atoms only — not comparable to full-atom values): 19721 Å² total; per-residue (Å²): 134,86,79,80,83,81,83,81,80,72,78,74,78,83,75,70,75,78,70,82,72,76,82,77,50,63,62,57,57,47,50,51,54,47,56,58,47,48,60,48,48,53,53,48,50,39,51,49,33,30,51,53,43,44,34,63,76,46,71,76,50,65,63,46,80,50,24,62,68,59,51,51,50,52,52,51,50,56,51,50,48,43,46,52,49,27,50,52,56,49,50,31,70,38,94,80,12,53,57,55,50,54,67,70,40,67,47,68,52,57,44,65,66,94,64,76,65,91,68,68,82,77,75,72,80,79,70,96,63,101,60,56,72,66,54,52,51,50,50,51,52,50,50,50,49,52,47,44,51,51,34,40,53,47,36,40,71,69,36,46,70,27,49,74,68,75,48,56,58,51,73,68,51,50,55,51,45,50,49,53,53,44,69,70,45,44,64,49,42,47,42,27,64,52,70,65,52,64,67,87,78,72,61,72,95,64,84,49,67,92,74,72,81,51,70,68,58,51,46,53,46,50,52,50,52,50,54,51,51,48,51,56,44,28,41,56,69,64,53,86,83,80,80,94,68,82,82,72,79,42,57,63,62,17,48,56,52,42,49,30,27,52,50,49,34,69,73,48,42,32,52,67,57,39,50,62,81,69,50,42,80,78,78,56,92,52,62,78,82,36,43,68,60,40,51,53,50,37,56,57,59,31,77,80,40,103,58,44,59,51,33,73,75,78,71,49,80,74,89,78,74,85,88,78,77,89,87,80,131

Secondary structure (DSSP, 8-state):
-PPPPP-------TT-------PPPHHHHHHHHHHHHHHHHHHHHHHHHHHHHHHHHHTT-----S-HHHHHHHHHHHHHHHHHHHHHHHHHHSTTSHHHHHTTS-GGGG---SSPPTTGGG--------S-HHHHHHHHHHHHHHHHHHHHHHHHHHSHHHHHTT----HHHHHHHHHHHHHHHHHHHHHIIIIIS-GGGS-------S-PPPHHHHHHHHHHHHHHHHHHHHHHH------------THHHHHHHHHHHHHSSHHHHHHHTTTTTTTHHHH-SSGGGGHHHHHHHHHHHHTTSSS-TT-GGGGS----STTSSSS--